Protein AF-A0A942RAL1-F1 (afdb_monomer)

pLDDT: mean 87.31, std 11.65, range [43.78, 98.38]

Sequence (215 aa):
MESKFFTFIKPFLNYVDSGNFFRKPISWLYALIAGLNLLLPIFILYQAIDSGVLNSQNYAYIREIEPGIYIKTIIVFIFSFLIISVVSWLGFQLWWDRRSKVNQTSDEGAEFVATPVISHIVQTFGEWLGMWVAIVGFSTSLLTALLMGNYGSGFASSLGIGMFDSGIYGIFLMPVIGFLIIVIFRFFAEFFKALTSIANNTRKQLKFFNPEAHE

Radius of gyration: 24.83 Å; Cα contacts (8 Å, |Δi|>4): 244; chains: 1; bounding box: 51×39×74 Å

Foldseek 3Di:
DPPVVVVVCVVVVCCVQQLVVQQQVVLVVLQVQLVVLQCLLVLLVVLLVVLCLQPCVVCPVVCVVPPCLNVLSVVLCVQLSVQSNVLSNVLSVLSNVCSVVLVVQDDGPQPPSNLSSVLSVLLSVLLSVLSCQQRSLQSLQCSCCVRPNPNSACSCVSSVNNVSRDHVVSNPVSNVVSVVSNVVSNVVSVVSVVVSVCVRVVVVVVCVVCVPPPD

Mean predicted aligned error: 7.55 Å

Structure (mmCIF, N/CA/C/O backbone):
data_AF-A0A942RAL1-F1
#
_entry.id   AF-A0A942RAL1-F1
#
loop_
_atom_site.group_PDB
_atom_site.id
_atom_site.type_symbol
_atom_site.label_atom_id
_atom_site.label_alt_id
_atom_site.label_comp_id
_atom_site.label_asym_id
_atom_site.label_entity_id
_atom_site.label_seq_id
_atom_site.pdbx_PDB_ins_code
_atom_site.Cartn_x
_atom_site.Cartn_y
_atom_site.Cartn_z
_atom_site.occupancy
_atom_site.B_iso_or_equiv
_atom_site.auth_seq_id
_atom_site.auth_comp_id
_atom_site.auth_asym_id
_atom_site.auth_atom_id
_atom_site.pdbx_PDB_model_num
ATOM 1 N N . MET A 1 1 ? -23.934 18.426 46.351 1.00 46.31 1 MET A N 1
ATOM 2 C CA . MET A 1 1 ? -23.749 19.575 45.437 1.00 46.31 1 MET A CA 1
ATOM 3 C C . MET A 1 1 ? -22.690 19.185 44.423 1.00 46.31 1 MET A C 1
ATOM 5 O O . MET A 1 1 ? -21.529 19.104 44.801 1.00 46.31 1 MET A O 1
ATOM 9 N N . GLU A 1 2 ? -23.068 18.871 43.182 1.00 49.25 2 GLU A N 1
ATOM 10 C CA . GLU A 1 2 ? -22.066 18.696 42.123 1.00 49.25 2 GLU A CA 1
ATOM 11 C C . GLU A 1 2 ? -21.342 20.028 41.916 1.00 49.25 2 GLU A C 1
ATOM 13 O O . GLU A 1 2 ? -21.981 21.066 41.725 1.00 49.25 2 GLU A O 1
ATOM 18 N N . SER A 1 3 ? -20.012 20.029 42.015 1.00 58.50 3 SER A N 1
ATOM 19 C CA . SER A 1 3 ? -19.251 21.253 41.796 1.00 58.50 3 SER A CA 1
ATOM 20 C C . SER A 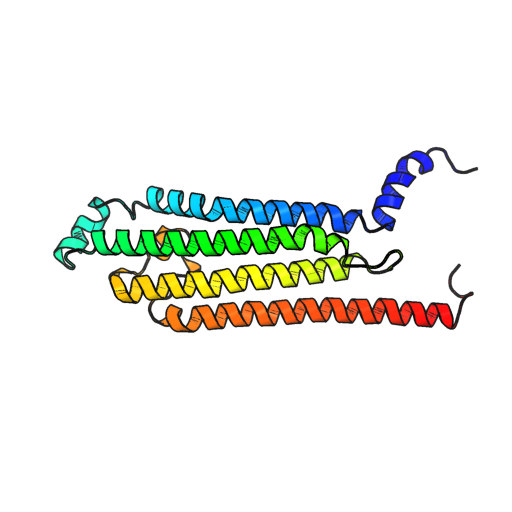1 3 ? -19.381 21.651 40.321 1.00 58.50 3 SER A C 1
ATOM 22 O O . SER A 1 3 ? -19.211 20.826 39.421 1.00 58.50 3 SER A O 1
ATOM 24 N N . LYS A 1 4 ? -19.660 22.935 40.059 1.00 59.22 4 LYS A N 1
ATOM 25 C CA . LYS A 1 4 ? -19.723 23.517 38.701 1.00 59.22 4 LYS A CA 1
ATOM 26 C C . LYS A 1 4 ? -18.456 23.252 37.868 1.00 59.22 4 LYS A C 1
ATOM 28 O O . LYS A 1 4 ? -18.475 23.376 36.649 1.00 59.22 4 LYS A O 1
ATOM 33 N N . PHE A 1 5 ? -17.368 22.869 38.536 1.00 60.25 5 PHE A N 1
ATOM 34 C CA . PHE A 1 5 ? -16.092 22.482 37.950 1.00 60.25 5 PHE A CA 1
ATOM 35 C C . PHE A 1 5 ? -16.195 21.193 37.115 1.00 60.25 5 PHE A C 1
ATOM 37 O O . PHE A 1 5 ? -15.671 21.133 36.005 1.00 60.25 5 PHE A O 1
ATOM 44 N N . PHE A 1 6 ? -16.938 20.184 37.584 1.00 61.22 6 PHE A N 1
ATOM 45 C CA . PHE A 1 6 ? -17.125 18.936 36.835 1.00 61.22 6 PHE A CA 1
ATOM 46 C C . PHE A 1 6 ? -18.129 19.075 35.688 1.00 61.22 6 PHE A C 1
ATOM 48 O O . PHE A 1 6 ? -18.047 18.331 34.717 1.00 61.22 6 PHE A O 1
ATOM 55 N N . THR A 1 7 ? -19.034 20.056 35.730 1.00 68.38 7 THR A N 1
ATOM 56 C CA . THR A 1 7 ? -20.002 20.303 34.647 1.00 68.38 7 THR A CA 1
ATOM 57 C C . THR A 1 7 ? -19.321 20.681 33.328 1.00 68.38 7 THR A C 1
ATOM 59 O O . THR A 1 7 ? -19.821 20.330 32.264 1.00 68.38 7 THR A O 1
ATOM 62 N N . PHE A 1 8 ? -18.159 21.342 33.386 1.00 72.56 8 PHE A N 1
ATOM 63 C CA . PHE A 1 8 ? -17.404 21.763 32.201 1.00 72.56 8 PHE A CA 1
ATOM 64 C C . PHE A 1 8 ? -16.615 20.613 31.552 1.00 72.56 8 PHE A C 1
ATOM 66 O O . PHE A 1 8 ? -16.468 20.564 30.335 1.00 72.56 8 PHE A O 1
ATOM 73 N N . ILE A 1 9 ? -16.134 19.665 32.363 1.00 80.94 9 ILE A N 1
ATOM 74 C CA . ILE A 1 9 ? -15.338 18.510 31.914 1.00 80.94 9 ILE A CA 1
ATOM 75 C C . ILE A 1 9 ? -16.225 17.289 31.596 1.00 80.94 9 ILE A C 1
ATOM 77 O O . ILE A 1 9 ? -15.836 16.440 30.79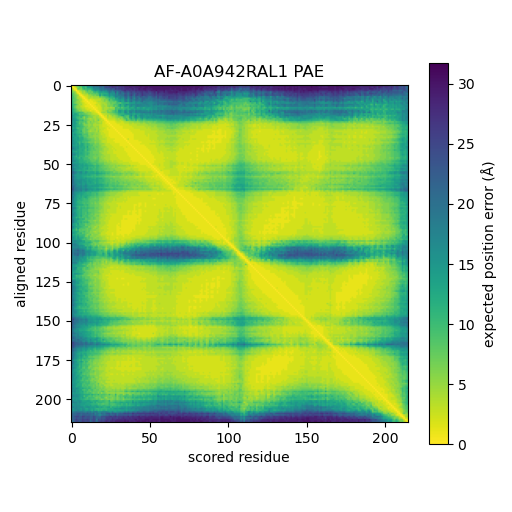7 1.00 80.94 9 ILE A O 1
ATOM 81 N N . LYS A 1 10 ? -17.449 17.219 32.137 1.00 76.94 10 LYS A N 1
ATOM 82 C CA . LYS A 1 10 ? -18.426 16.141 31.886 1.00 76.94 10 LYS A CA 1
ATOM 83 C C . LYS A 1 10 ? -18.637 15.795 30.403 1.00 76.94 10 LYS A C 1
ATOM 85 O O . LYS A 1 10 ? -18.628 14.610 30.095 1.00 76.94 10 LYS A O 1
ATOM 90 N N . PRO A 1 11 ? -18.782 16.751 29.461 1.00 77.31 11 PRO A N 1
ATOM 91 C CA . PRO A 1 11 ? -18.912 16.421 28.040 1.00 77.31 11 PRO A CA 1
ATOM 92 C C . PRO A 1 11 ? -17.679 15.701 27.480 1.00 77.31 11 PRO A C 1
ATOM 94 O O . PRO A 1 11 ? -17.814 14.790 26.669 1.00 77.31 11 PRO A O 1
ATOM 97 N N . PHE A 1 12 ? -16.484 16.089 27.934 1.00 74.06 12 PHE A N 1
ATOM 98 C CA . PHE A 1 12 ? -15.227 15.458 27.542 1.00 74.06 12 PHE A CA 1
ATOM 99 C C . PHE A 1 12 ? -15.085 14.058 28.150 1.00 74.06 12 PHE A C 1
ATOM 101 O O . PHE A 1 12 ? -14.775 13.120 27.422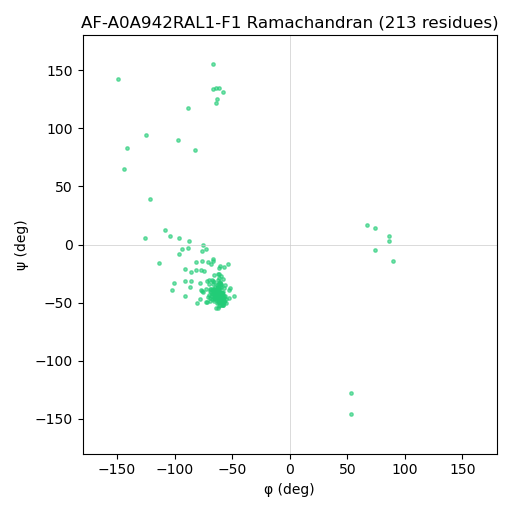 1.00 74.06 12 PHE A O 1
ATOM 108 N N . LEU A 1 13 ? -15.382 13.890 29.442 1.00 75.44 13 LEU A N 1
ATOM 109 C CA . LEU A 1 13 ? -15.374 12.573 30.091 1.00 75.44 13 LEU A CA 1
ATOM 110 C C . LEU A 1 13 ? -16.387 11.631 29.440 1.00 75.44 13 LEU A C 1
ATOM 112 O O . LEU A 1 13 ? -16.010 10.553 29.008 1.00 75.44 13 LEU A O 1
ATOM 116 N N . ASN A 1 14 ? -17.616 12.091 29.194 1.00 75.62 14 ASN A N 1
ATOM 117 C CA . ASN A 1 14 ? -18.626 11.308 28.479 1.00 75.62 14 ASN A CA 1
ATOM 118 C C . ASN A 1 14 ? -18.180 10.942 27.049 1.00 75.62 14 ASN A C 1
ATOM 120 O O . ASN A 1 14 ? -18.525 9.879 26.532 1.00 75.62 14 ASN A O 1
ATOM 124 N N . TYR A 1 15 ? -17.408 11.802 26.379 1.00 73.12 15 TYR A N 1
ATOM 125 C CA . TYR A 1 15 ? -16.842 11.511 25.059 1.00 73.12 15 TYR A CA 1
ATOM 126 C C . TYR A 1 15 ? -15.736 10.439 25.105 1.00 73.12 15 TYR A C 1
ATOM 128 O O . TYR A 1 15 ? -15.621 9.635 24.174 1.00 73.12 15 TYR A O 1
ATOM 136 N N . VAL A 1 16 ? -14.953 10.400 26.186 1.00 72.19 16 VAL A N 1
ATOM 137 C CA . VAL A 1 16 ? -13.954 9.354 26.454 1.00 72.19 16 VAL A CA 1
ATOM 138 C C . VAL A 1 16 ? -14.639 8.042 26.847 1.00 72.19 16 VAL A C 1
ATOM 140 O O . VAL A 1 16 ? -14.386 7.017 26.213 1.00 72.19 16 VAL A O 1
ATOM 143 N N . ASP A 1 17 ? -15.571 8.093 27.795 1.00 66.94 17 ASP A N 1
ATOM 144 C CA . ASP A 1 17 ? -16.277 6.934 28.353 1.00 66.94 17 ASP A CA 1
ATOM 145 C C . ASP A 1 17 ? -17.208 6.264 27.331 1.00 66.94 17 ASP A C 1
ATOM 147 O O . ASP A 1 17 ? -17.373 5.048 27.332 1.00 66.94 17 ASP A O 1
ATOM 151 N N . SER A 1 18 ? -17.764 7.029 26.383 1.00 67.81 18 SER A N 1
ATOM 152 C CA . SER A 1 18 ? -18.545 6.480 25.259 1.00 67.81 18 SER A CA 1
ATOM 153 C C . SER A 1 18 ? -17.695 5.771 24.197 1.00 67.81 18 SER A C 1
ATOM 155 O O . SER A 1 18 ? -18.233 5.265 23.212 1.00 67.81 18 SER A O 1
ATOM 157 N N . GLY A 1 19 ? -16.363 5.771 24.327 1.00 66.31 19 GLY A N 1
ATOM 158 C CA . GLY A 1 19 ? -15.455 5.144 23.366 1.00 66.31 19 GLY A CA 1
ATOM 159 C C . GLY A 1 19 ? -15.283 5.911 22.048 1.00 66.31 19 GLY A C 1
ATOM 160 O O . GLY A 1 19 ? -14.436 5.556 21.221 1.00 66.31 19 GLY A O 1
ATOM 161 N N . ASN A 1 20 ? -16.033 7.001 21.855 1.00 71.62 20 ASN A N 1
ATOM 162 C CA . ASN A 1 20 ? -15.946 7.872 20.681 1.00 71.62 20 ASN A CA 1
ATOM 163 C C . ASN A 1 20 ? -14.560 8.506 20.526 1.00 71.62 20 ASN A C 1
ATOM 165 O O . ASN A 1 20 ? -14.102 8.700 19.395 1.00 71.62 20 ASN A O 1
ATOM 169 N N . PHE A 1 21 ? -13.882 8.768 21.646 1.00 74.50 21 PHE A N 1
ATOM 170 C CA . PHE A 1 21 ? -12.501 9.242 21.675 1.00 74.50 21 PHE A CA 1
ATOM 171 C C . PHE A 1 21 ? -11.527 8.323 20.929 1.00 74.50 21 PHE A C 1
ATOM 173 O O . PHE A 1 21 ? -10.617 8.818 20.277 1.00 74.50 21 PHE A O 1
ATOM 180 N N . PHE A 1 22 ? -11.734 7.006 20.948 1.00 72.50 22 PHE A N 1
ATOM 181 C CA . PHE A 1 22 ? -10.863 6.071 20.232 1.00 72.50 22 PHE A CA 1
ATOM 182 C C . PHE A 1 22 ? -11.295 5.884 18.774 1.00 72.50 22 PHE A C 1
ATOM 184 O O . PHE A 1 22 ? -10.459 5.779 17.880 1.00 72.50 22 PHE A O 1
ATOM 191 N N . ARG A 1 23 ? -12.605 5.875 18.507 1.00 76.44 23 ARG A N 1
ATOM 192 C CA . ARG A 1 23 ? -13.147 5.534 17.183 1.00 76.44 23 ARG A CA 1
ATOM 193 C C . ARG A 1 23 ? -13.024 6.678 16.168 1.00 76.44 23 ARG A C 1
ATOM 195 O O . ARG A 1 23 ? -12.543 6.457 15.056 1.00 76.44 23 ARG A O 1
ATOM 202 N N . LYS A 1 24 ? -13.399 7.911 16.537 1.00 82.69 24 LYS A N 1
ATOM 203 C CA . LYS A 1 24 ? -13.439 9.047 15.590 1.00 82.69 24 LYS A CA 1
ATOM 204 C C . LYS A 1 24 ? -12.056 9.494 15.094 1.00 82.69 24 LYS A C 1
ATOM 206 O O . LYS A 1 24 ? -11.908 9.624 13.879 1.00 82.69 24 LYS A O 1
ATOM 211 N N . PRO A 1 25 ? -11.031 9.675 15.950 1.00 86.00 25 PRO A N 1
ATOM 212 C CA . PRO A 1 25 ? -9.693 10.025 15.475 1.00 86.00 25 PRO A CA 1
ATOM 213 C C . PRO A 1 25 ? -9.088 8.939 14.582 1.00 86.00 25 PRO A C 1
ATOM 215 O O . PRO A 1 25 ? -8.456 9.250 13.576 1.00 86.00 25 PRO A O 1
ATOM 218 N N . ILE A 1 26 ? -9.338 7.663 14.892 1.00 87.75 26 ILE A N 1
ATOM 219 C CA . ILE A 1 26 ? -8.888 6.551 14.049 1.00 87.75 26 ILE A CA 1
ATOM 220 C C . ILE A 1 26 ? -9.637 6.543 12.710 1.00 87.75 26 ILE A C 1
ATOM 222 O O . ILE A 1 26 ? -9.017 6.341 11.672 1.00 87.75 26 ILE A O 1
ATOM 226 N N . SER A 1 27 ? -10.934 6.851 12.684 1.00 89.25 27 SER A N 1
ATOM 227 C CA . SER A 1 27 ? -11.671 7.043 11.428 1.00 89.25 27 SER A CA 1
ATOM 228 C C . SER A 1 27 ? -11.054 8.149 10.555 1.00 89.25 27 SER A C 1
ATOM 230 O O . SER A 1 27 ? -10.908 7.976 9.342 1.00 89.25 27 SER A O 1
ATOM 232 N N . TRP A 1 28 ? -10.621 9.262 11.157 1.00 91.19 28 TRP A N 1
ATOM 233 C CA . TRP A 1 28 ? -9.904 10.323 10.438 1.00 91.19 28 TRP A CA 1
ATOM 234 C C . TRP A 1 28 ? -8.534 9.869 9.940 1.00 91.19 28 TRP A C 1
ATOM 236 O O . TRP A 1 28 ? -8.173 10.182 8.808 1.00 91.19 28 TRP A O 1
ATOM 246 N N . LEU A 1 29 ? -7.806 9.079 10.733 1.00 92.44 29 LEU A N 1
ATOM 247 C CA . LEU A 1 29 ? -6.548 8.471 10.306 1.00 92.44 29 LEU A CA 1
ATOM 248 C C . LEU A 1 29 ? -6.746 7.581 9.069 1.00 92.44 29 LEU A C 1
ATOM 250 O O . LEU A 1 29 ? -5.963 7.671 8.128 1.00 92.44 29 LEU A O 1
ATOM 254 N N . TYR A 1 30 ? -7.818 6.784 9.016 1.00 94.31 30 TYR A N 1
ATOM 255 C CA . TYR A 1 30 ? -8.155 5.989 7.825 1.00 94.31 30 TYR A CA 1
ATOM 256 C C . TYR A 1 30 ? -8.407 6.883 6.611 1.00 94.31 30 TYR A C 1
ATOM 258 O O . TYR A 1 30 ? -7.926 6.585 5.521 1.00 94.31 30 TYR A O 1
ATOM 266 N N . ALA A 1 31 ? -9.136 7.987 6.791 1.00 94.88 31 ALA A N 1
ATOM 267 C CA . ALA A 1 31 ? -9.391 8.933 5.710 1.00 94.88 31 ALA A CA 1
ATOM 268 C C . ALA A 1 31 ? -8.095 9.588 5.203 1.00 94.88 31 ALA A C 1
ATOM 270 O O . ALA A 1 31 ? -7.918 9.739 3.995 1.00 94.88 31 ALA A O 1
ATOM 271 N N . LEU A 1 32 ? -7.174 9.919 6.113 1.00 96.19 32 LEU A N 1
ATOM 272 C CA . LEU A 1 32 ? -5.855 10.454 5.782 1.00 96.19 32 LEU A CA 1
ATOM 273 C C . LEU A 1 32 ? -5.030 9.432 4.993 1.00 96.19 32 LEU A C 1
ATOM 275 O O . LEU A 1 32 ? -4.531 9.765 3.922 1.00 96.19 32 LEU A O 1
ATOM 279 N N . ILE A 1 33 ? -4.925 8.186 5.467 1.00 96.44 33 ILE A N 1
ATOM 280 C CA . ILE A 1 33 ? -4.180 7.122 4.771 1.00 96.44 33 ILE A CA 1
ATOM 281 C C . ILE A 1 33 ? -4.803 6.825 3.400 1.00 96.44 33 ILE A C 1
ATOM 283 O O . ILE A 1 33 ? -4.077 6.626 2.423 1.00 96.44 33 ILE A O 1
ATOM 287 N N . ALA A 1 34 ? -6.134 6.846 3.289 1.00 96.94 34 ALA A N 1
ATOM 288 C CA . ALA A 1 34 ? -6.816 6.737 2.003 1.00 96.94 34 ALA A CA 1
ATOM 289 C C . ALA A 1 34 ? -6.381 7.872 1.058 1.00 96.94 34 ALA A C 1
ATOM 291 O O . ALA A 1 34 ? -5.972 7.605 -0.069 1.00 96.94 34 ALA A O 1
ATOM 292 N N . GLY A 1 35 ? -6.390 9.124 1.526 1.00 97.06 35 GLY A N 1
ATOM 293 C CA . GLY A 1 35 ? -5.904 10.269 0.752 1.00 97.06 35 GLY A CA 1
ATOM 294 C C . GLY A 1 35 ? -4.440 10.125 0.323 1.00 97.06 35 GLY A C 1
ATOM 295 O O . GLY A 1 35 ? -4.122 10.347 -0.844 1.00 97.06 35 GLY A O 1
ATOM 296 N N . LEU A 1 36 ? -3.561 9.670 1.223 1.00 96.94 36 LEU A N 1
ATOM 297 C CA . LEU A 1 36 ? -2.151 9.411 0.908 1.00 96.94 36 LEU A CA 1
ATOM 298 C C . LEU A 1 36 ? -1.982 8.366 -0.201 1.00 96.94 36 LEU A C 1
ATOM 300 O O . LEU A 1 36 ? -1.105 8.526 -1.045 1.00 96.94 36 LEU A O 1
ATOM 304 N N . ASN A 1 37 ? -2.836 7.338 -0.256 1.00 97.50 37 ASN A N 1
ATOM 305 C CA . ASN A 1 37 ? -2.774 6.337 -1.324 1.00 97.50 37 ASN A CA 1
ATOM 306 C C . ASN A 1 37 ? -2.958 6.954 -2.718 1.00 97.50 37 ASN A C 1
ATOM 308 O O . ASN A 1 37 ? -2.303 6.509 -3.658 1.00 97.50 37 ASN A O 1
ATOM 312 N N . LEU A 1 38 ? -3.783 7.998 -2.848 1.00 96.5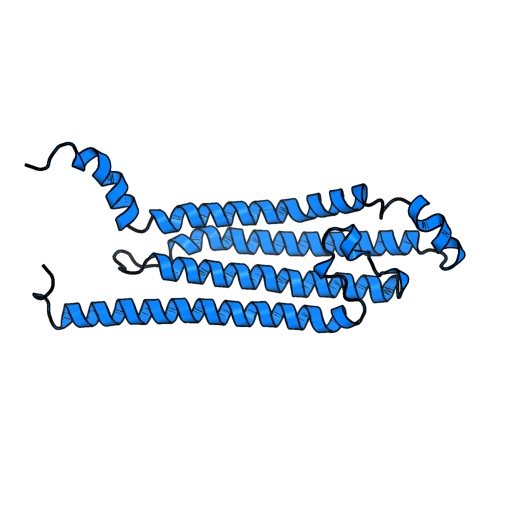6 38 LEU A N 1
ATOM 313 C CA . LEU A 1 38 ? -3.976 8.724 -4.110 1.00 96.56 38 LEU A CA 1
ATOM 314 C C . LEU A 1 38 ? -2.791 9.631 -4.469 1.00 96.56 38 LEU A C 1
ATOM 316 O O . LEU A 1 38 ? -2.598 9.943 -5.641 1.00 96.56 38 LEU A O 1
ATOM 320 N N . LEU A 1 39 ? -1.988 10.043 -3.483 1.00 97.00 39 LEU A N 1
ATOM 321 C CA . LEU A 1 39 ? -0.775 10.833 -3.709 1.00 97.00 39 LEU A CA 1
ATOM 322 C C . LEU A 1 39 ? 0.425 9.968 -4.113 1.00 97.00 39 LEU A C 1
ATOM 324 O O . LEU A 1 39 ? 1.345 10.479 -4.747 1.00 97.00 39 LEU A O 1
ATOM 328 N N . LEU A 1 40 ? 0.419 8.669 -3.791 1.00 95.19 40 LEU A N 1
ATOM 329 C CA . LEU A 1 40 ? 1.532 7.765 -4.100 1.00 95.19 40 LEU A CA 1
ATOM 330 C C . LEU A 1 40 ? 1.905 7.738 -5.594 1.00 95.19 40 LEU A C 1
ATOM 332 O O . LEU A 1 40 ? 3.088 7.895 -5.880 1.00 95.19 40 LEU A O 1
ATOM 336 N N . PRO A 1 41 ? 0.980 7.626 -6.569 1.00 96.50 41 PRO A N 1
ATOM 337 C CA . PRO A 1 41 ? 1.361 7.642 -7.982 1.00 96.50 41 PRO A CA 1
ATOM 338 C C . PRO A 1 41 ? 2.012 8.967 -8.389 1.00 96.50 41 PRO A C 1
ATOM 340 O O . PRO A 1 41 ? 3.003 8.972 -9.112 1.00 96.50 41 PRO A O 1
ATOM 343 N N . ILE A 1 42 ? 1.515 10.094 -7.869 1.00 97.06 42 ILE A N 1
ATOM 344 C CA . ILE A 1 42 ? 2.095 11.421 -8.122 1.00 97.06 42 ILE A CA 1
ATOM 345 C C . ILE A 1 42 ? 3.523 11.487 -7.567 1.00 97.06 42 ILE A C 1
ATOM 347 O O . ILE A 1 42 ? 4.427 11.973 -8.242 1.00 97.06 42 ILE A O 1
ATOM 351 N N . PHE A 1 43 ? 3.742 10.947 -6.368 1.00 96.12 43 PHE A N 1
ATOM 352 C CA . PHE A 1 43 ? 5.071 10.845 -5.772 1.00 96.12 43 PHE A CA 1
ATOM 353 C C . PHE A 1 43 ? 6.019 9.964 -6.603 1.00 96.12 43 PHE A C 1
ATOM 355 O O . PHE A 1 43 ? 7.154 10.359 -6.846 1.00 96.12 43 PHE A O 1
ATOM 362 N N . ILE A 1 44 ? 5.560 8.814 -7.105 1.00 96.00 44 ILE A N 1
ATOM 363 C CA . ILE A 1 44 ? 6.366 7.947 -7.983 1.00 96.00 44 ILE A CA 1
ATOM 364 C C . ILE A 1 44 ? 6.717 8.652 -9.297 1.00 96.00 44 ILE A C 1
ATOM 366 O O . ILE A 1 44 ? 7.843 8.533 -9.777 1.00 96.00 44 ILE A O 1
ATOM 370 N N . LEU A 1 45 ? 5.783 9.415 -9.870 1.00 96.50 45 LEU A N 1
ATOM 371 C CA . LEU A 1 45 ? 6.051 10.220 -11.061 1.00 96.50 45 LEU A CA 1
ATOM 372 C C . LEU A 1 45 ? 7.118 11.285 -10.786 1.00 96.50 45 LEU A C 1
ATOM 374 O O . LEU A 1 45 ? 8.036 11.445 -11.587 1.00 96.50 45 LEU A O 1
ATOM 378 N N . TYR A 1 46 ? 7.025 11.973 -9.646 1.00 96.75 46 TYR A N 1
ATOM 379 C CA . TYR A 1 46 ? 8.052 12.912 -9.201 1.00 96.75 46 TYR A CA 1
ATOM 380 C C . TYR A 1 46 ? 9.423 12.226 -9.089 1.00 96.75 46 TYR A C 1
ATOM 382 O O . TYR A 1 46 ? 10.384 12.708 -9.682 1.00 96.75 46 TYR A O 1
ATOM 390 N N . GLN A 1 47 ? 9.501 11.063 -8.430 1.00 96.50 47 GLN A N 1
ATOM 391 C CA . GLN A 1 47 ? 10.752 10.307 -8.281 1.00 96.50 47 GLN A CA 1
ATOM 392 C C . GLN A 1 47 ? 11.335 9.852 -9.625 1.00 96.50 47 GLN A C 1
ATOM 394 O O . GLN A 1 47 ? 12.546 9.896 -9.829 1.00 96.50 47 GLN A O 1
ATOM 399 N N . ALA A 1 48 ? 10.494 9.453 -10.580 1.00 95.25 48 ALA A N 1
ATOM 400 C CA . ALA A 1 48 ? 10.945 9.084 -11.921 1.00 95.25 48 ALA A CA 1
ATOM 401 C C . ALA A 1 48 ? 11.562 10.272 -12.683 1.00 95.25 48 ALA A C 1
ATOM 403 O O . ALA A 1 48 ? 12.527 10.112 -13.433 1.00 95.25 48 ALA A O 1
ATOM 404 N N . ILE A 1 49 ? 11.013 11.472 -12.495 1.00 94.88 49 ILE A N 1
ATOM 405 C CA . ILE A 1 49 ? 11.552 12.693 -13.099 1.00 94.88 49 ILE A CA 1
ATOM 406 C C . ILE A 1 49 ? 12.869 13.077 -12.416 1.00 94.88 49 ILE A C 1
ATOM 408 O O . ILE A 1 49 ? 13.863 13.293 -13.107 1.00 94.88 49 ILE A O 1
ATOM 412 N N . ASP A 1 50 ? 12.887 13.110 -11.082 1.00 95.56 50 ASP A N 1
ATOM 413 C CA . ASP A 1 50 ? 14.036 13.538 -10.275 1.00 95.56 50 ASP A CA 1
ATOM 414 C C . ASP A 1 50 ? 15.246 12.604 -10.428 1.00 95.56 50 ASP A C 1
ATOM 416 O O . ASP A 1 50 ? 16.369 13.051 -10.647 1.00 95.56 50 ASP A O 1
ATOM 420 N N . SER A 1 51 ? 15.012 11.288 -10.445 1.00 93.44 51 SER A N 1
ATOM 421 C CA . SER A 1 51 ? 16.062 10.290 -10.701 1.00 93.44 51 SER A CA 1
ATOM 422 C C . SER A 1 51 ? 16.626 10.336 -12.125 1.00 93.44 51 SER A C 1
ATOM 424 O O . SER A 1 51 ? 17.643 9.702 -12.414 1.00 93.44 51 SER A O 1
ATOM 426 N N . GLY A 1 52 ? 15.957 11.033 -13.049 1.00 92.88 52 GLY A N 1
ATOM 427 C CA . GLY A 1 52 ? 16.329 11.070 -14.456 1.00 92.88 52 GLY A CA 1
ATOM 428 C C . GLY A 1 52 ? 16.154 9.731 -15.181 1.00 92.88 52 GLY A C 1
ATOM 429 O O . GLY A 1 52 ? 16.698 9.573 -16.274 1.00 92.88 52 GLY A O 1
ATOM 430 N N . VAL A 1 53 ? 15.391 8.771 -14.638 1.00 91.44 53 VAL A N 1
ATOM 431 C CA . VAL A 1 53 ? 15.131 7.467 -15.292 1.00 91.44 53 VAL A CA 1
ATOM 432 C C . VAL A 1 53 ? 14.412 7.628 -16.643 1.00 91.44 53 VAL A C 1
ATOM 434 O O . VAL A 1 53 ? 14.478 6.767 -17.515 1.00 91.44 53 VAL A O 1
ATOM 437 N N . LEU A 1 54 ? 13.758 8.774 -16.855 1.00 92.44 54 LEU A N 1
ATOM 438 C CA . LEU A 1 54 ? 13.092 9.137 -18.111 1.00 92.44 54 LEU A CA 1
ATOM 439 C C . LEU A 1 54 ? 13.979 9.966 -19.062 1.00 92.44 54 LEU A C 1
ATOM 441 O O . LEU A 1 54 ? 13.574 10.247 -20.195 1.00 92.44 54 LEU A O 1
ATOM 445 N N . ASN A 1 55 ? 15.195 10.338 -18.645 1.00 93.31 55 ASN A N 1
ATOM 446 C CA . ASN A 1 55 ? 16.132 11.107 -19.460 1.00 93.31 55 ASN A CA 1
ATOM 447 C C . ASN A 1 55 ? 17.008 10.178 -20.312 1.00 93.31 55 ASN A C 1
ATOM 449 O O . ASN A 1 55 ? 17.823 9.414 -19.800 1.00 93.31 55 ASN A O 1
ATOM 453 N N . SER A 1 56 ? 16.896 10.295 -21.638 1.00 89.69 56 SER A N 1
ATOM 454 C CA . SER A 1 56 ? 17.668 9.470 -22.574 1.00 89.69 56 SER A CA 1
ATOM 455 C C . SER A 1 56 ? 19.191 9.596 -22.405 1.00 89.69 56 SER A C 1
ATOM 457 O O . SER A 1 56 ? 19.909 8.629 -22.673 1.00 89.69 56 SER A O 1
ATOM 459 N N . GLN A 1 57 ? 19.703 10.747 -21.948 1.00 89.44 57 GLN A N 1
ATOM 460 C CA . GLN A 1 57 ? 21.142 10.977 -21.758 1.00 89.44 57 GLN A CA 1
ATOM 461 C C . GLN A 1 57 ? 21.751 10.009 -20.736 1.00 89.44 57 GLN A C 1
ATOM 463 O O . GLN A 1 57 ? 22.866 9.534 -20.943 1.00 89.44 57 GLN A O 1
ATOM 468 N N . ASN A 1 58 ? 20.983 9.607 -19.720 1.00 88.38 58 ASN A N 1
ATOM 469 C CA . ASN A 1 58 ? 21.418 8.653 -18.695 1.00 88.38 58 ASN A CA 1
ATOM 470 C C . ASN A 1 58 ? 21.645 7.232 -19.244 1.00 88.38 58 ASN A C 1
ATOM 472 O O . ASN A 1 58 ? 22.271 6.403 -18.591 1.00 88.38 58 ASN A O 1
ATOM 476 N N . TYR A 1 59 ? 21.190 6.960 -20.470 1.00 89.56 59 TYR A N 1
ATOM 477 C CA . TYR A 1 59 ? 21.345 5.679 -21.161 1.00 89.56 59 TYR A CA 1
ATOM 478 C C . TYR A 1 59 ? 22.354 5.744 -22.312 1.00 89.56 59 TYR A C 1
ATOM 480 O O . TYR A 1 59 ? 22.361 4.843 -23.148 1.00 89.56 59 TYR A O 1
ATOM 488 N N . ALA A 1 60 ? 23.159 6.808 -22.425 1.00 89.56 60 ALA A N 1
ATOM 489 C CA . 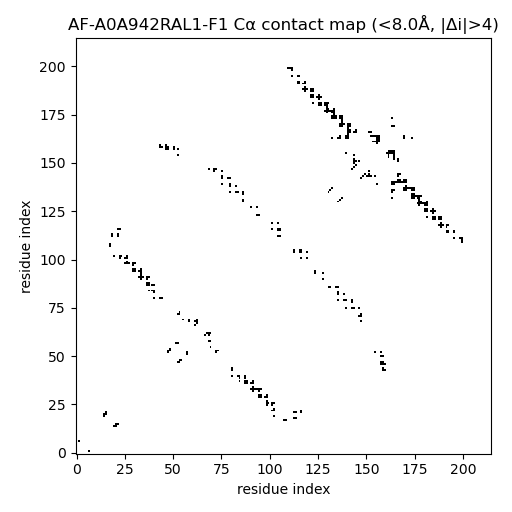ALA A 1 60 ? 24.093 6.978 -23.544 1.00 89.56 60 ALA A CA 1
ATOM 490 C C . ALA A 1 60 ? 25.084 5.807 -23.649 1.00 89.56 60 ALA A C 1
ATOM 492 O O . ALA A 1 60 ? 25.147 5.166 -24.691 1.00 89.56 60 ALA A O 1
ATOM 493 N N . TYR A 1 61 ? 25.758 5.470 -22.546 1.00 88.19 61 TYR A N 1
ATOM 494 C CA . TYR A 1 61 ? 26.714 4.360 -22.495 1.00 88.19 61 TYR A CA 1
ATOM 495 C C . TYR A 1 61 ? 26.050 2.994 -22.736 1.00 88.19 61 TYR A C 1
ATOM 497 O O . TYR A 1 61 ? 26.522 2.188 -23.531 1.00 88.19 61 TYR A O 1
ATOM 505 N N . ILE A 1 62 ? 24.909 2.736 -22.088 1.00 86.75 62 ILE A N 1
ATOM 506 C CA . ILE A 1 62 ? 24.243 1.426 -22.158 1.00 86.75 62 ILE A CA 1
ATOM 507 C C . ILE A 1 62 ? 23.642 1.180 -23.549 1.00 86.75 62 ILE A C 1
ATOM 509 O O . ILE A 1 62 ? 23.610 0.040 -23.999 1.00 86.75 62 ILE A O 1
ATOM 513 N N . ARG A 1 63 ? 23.218 2.228 -24.272 1.00 87.81 63 ARG A N 1
ATOM 514 C CA . ARG A 1 63 ? 22.655 2.101 -25.630 1.00 87.81 63 ARG A CA 1
ATOM 515 C C . ARG A 1 63 ? 23.622 1.512 -26.656 1.00 87.81 63 ARG A C 1
ATOM 517 O O . ARG A 1 63 ? 23.143 0.951 -27.638 1.00 87.81 63 ARG A O 1
ATOM 524 N N . GLU A 1 64 ? 24.931 1.645 -26.451 1.00 88.81 64 GLU A N 1
ATOM 525 C CA . GLU A 1 64 ? 25.940 1.027 -27.322 1.00 88.81 64 GLU A CA 1
ATOM 526 C C . GLU A 1 64 ? 25.997 -0.496 -27.137 1.00 88.81 64 GLU A C 1
ATOM 528 O O . GLU A 1 64 ? 26.265 -1.225 -28.088 1.00 88.81 64 GLU A O 1
ATOM 533 N N . ILE A 1 65 ? 25.705 -0.975 -25.923 1.00 89.88 65 ILE A N 1
ATOM 534 C CA . ILE A 1 65 ? 25.759 -2.394 -25.547 1.00 89.88 65 ILE A CA 1
ATOM 535 C C . ILE A 1 65 ? 24.400 -3.066 -25.776 1.00 89.88 65 ILE A C 1
ATOM 537 O O . ILE A 1 65 ? 24.329 -4.163 -26.326 1.00 89.88 65 ILE A O 1
ATOM 541 N N . GLU A 1 66 ? 23.314 -2.403 -25.374 1.00 87.88 66 GLU A N 1
ATOM 542 C CA . GLU A 1 66 ? 21.944 -2.885 -25.523 1.00 87.88 66 GLU A CA 1
ATOM 543 C C . GLU A 1 66 ? 21.075 -1.860 -26.280 1.00 87.88 66 GLU A C 1
ATOM 545 O O . GLU A 1 66 ? 20.480 -0.942 -25.690 1.00 87.88 66 GLU A O 1
ATOM 550 N N . PRO A 1 67 ? 20.956 -2.021 -27.610 1.00 87.25 67 PRO A N 1
ATOM 551 C CA . PRO A 1 67 ? 20.105 -1.173 -28.426 1.00 87.25 67 PRO A CA 1
ATOM 552 C C . PRO A 1 67 ? 18.648 -1.208 -27.945 1.00 87.25 67 PRO A C 1
ATOM 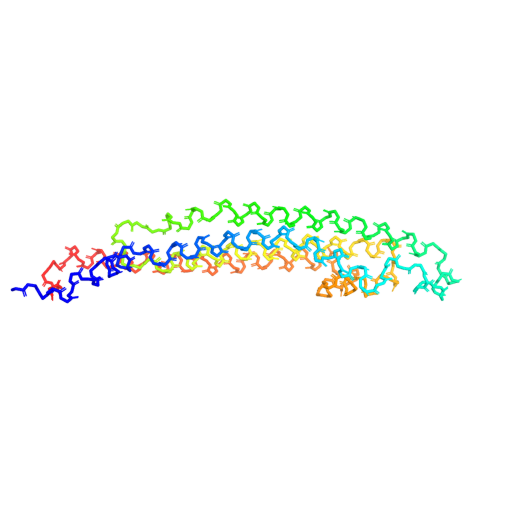554 O O . PRO A 1 67 ? 18.055 -2.267 -27.744 1.00 87.25 67 PRO A O 1
ATOM 557 N N . GLY A 1 68 ? 18.045 -0.029 -27.783 1.00 89.25 68 GLY A N 1
ATOM 558 C CA . GLY A 1 68 ? 16.635 0.103 -27.400 1.00 89.25 68 GLY A CA 1
ATOM 559 C C . GLY A 1 68 ? 16.347 0.078 -25.894 1.00 89.25 68 GLY A C 1
ATOM 560 O O . GLY A 1 68 ? 15.179 0.206 -25.525 1.00 89.25 68 GLY A O 1
ATOM 561 N N . ILE A 1 69 ? 17.364 0.002 -25.023 1.00 91.25 69 ILE A N 1
ATOM 562 C CA . ILE A 1 69 ? 17.178 0.022 -23.557 1.00 91.25 69 ILE A CA 1
ATOM 563 C C . ILE A 1 69 ? 16.344 1.215 -23.069 1.00 91.25 69 ILE A C 1
ATOM 565 O O . ILE A 1 69 ? 15.464 1.049 -22.236 1.00 91.25 69 ILE A O 1
ATOM 569 N N . TYR A 1 70 ? 16.524 2.403 -23.654 1.00 92.25 70 TYR A N 1
ATOM 570 C CA . TYR A 1 70 ? 15.739 3.586 -23.284 1.00 92.25 70 TYR A CA 1
ATOM 571 C C . TYR A 1 70 ? 14.231 3.394 -23.523 1.00 92.25 70 TYR A C 1
ATOM 573 O O . TYR A 1 70 ? 13.412 3.721 -22.668 1.00 92.25 70 TYR A O 1
ATOM 581 N N . ILE A 1 71 ? 13.860 2.815 -24.670 1.00 93.31 71 ILE A N 1
ATOM 582 C CA . ILE A 1 71 ? 12.457 2.546 -25.009 1.00 93.31 71 ILE A CA 1
ATOM 583 C C . ILE A 1 71 ? 11.900 1.463 -24.079 1.00 93.31 71 ILE A C 1
ATOM 585 O O . ILE A 1 71 ? 10.786 1.606 -23.578 1.00 93.31 71 ILE A O 1
ATOM 589 N N . LYS A 1 72 ? 12.689 0.418 -23.793 1.00 94.44 72 LYS A N 1
ATOM 590 C CA . LYS A 1 72 ? 12.332 -0.625 -22.820 1.00 94.44 72 LYS A CA 1
ATOM 591 C C . LYS A 1 72 ? 12.054 -0.025 -21.439 1.00 94.44 72 LYS A C 1
ATOM 593 O O . LYS A 1 72 ? 11.013 -0.329 -20.866 1.00 94.44 72 LYS A O 1
ATOM 598 N N . THR A 1 73 ? 12.905 0.879 -20.948 1.00 94.00 73 THR A N 1
ATOM 599 C CA . THR A 1 73 ? 12.696 1.589 -19.675 1.00 94.00 73 THR A CA 1
ATOM 600 C C . THR A 1 73 ? 11.396 2.388 -19.677 1.00 94.00 73 THR A C 1
ATOM 602 O O . THR A 1 73 ? 10.634 2.294 -18.718 1.00 94.00 73 THR A O 1
ATOM 605 N N . ILE A 1 74 ? 11.103 3.146 -20.741 1.00 95.25 74 ILE A N 1
ATOM 606 C CA . ILE A 1 74 ? 9.847 3.910 -20.839 1.00 95.25 74 ILE A CA 1
ATOM 607 C C . ILE A 1 74 ? 8.641 2.971 -20.761 1.00 95.25 74 ILE A C 1
ATOM 609 O O . ILE A 1 74 ? 7.695 3.239 -20.023 1.00 95.25 74 ILE A O 1
ATOM 613 N N . ILE A 1 75 ? 8.677 1.859 -21.497 1.00 95.94 75 ILE A N 1
ATOM 614 C CA . ILE A 1 75 ? 7.599 0.866 -21.498 1.00 95.94 75 ILE A CA 1
ATOM 615 C C . ILE A 1 75 ? 7.419 0.27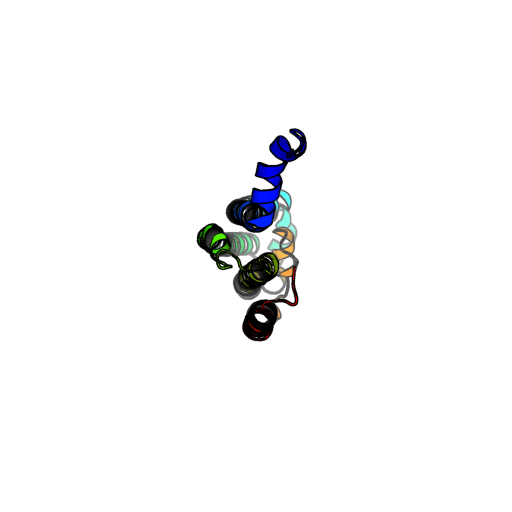4 -20.093 1.00 95.94 75 ILE A C 1
ATOM 617 O O . ILE A 1 75 ? 6.303 0.266 -19.571 1.00 95.94 75 ILE A O 1
ATOM 621 N N . VAL A 1 76 ? 8.508 -0.167 -19.453 1.00 95.62 76 VAL A N 1
ATOM 622 C CA . VAL A 1 76 ? 8.491 -0.705 -18.081 1.00 95.62 76 VAL A CA 1
ATOM 623 C C . VAL A 1 76 ? 7.949 0.325 -17.094 1.00 95.62 76 VAL A C 1
ATOM 625 O O . VAL A 1 76 ? 7.138 -0.028 -16.236 1.00 95.62 76 VAL A O 1
ATOM 628 N N . PHE A 1 77 ? 8.337 1.593 -17.230 1.00 96.06 77 PHE A N 1
ATOM 629 C CA . PHE A 1 77 ? 7.826 2.683 -16.408 1.00 96.06 77 PHE A CA 1
ATOM 630 C C . PHE A 1 77 ? 6.327 2.887 -16.586 1.00 96.06 77 PHE A C 1
ATOM 632 O O . PHE A 1 77 ? 5.616 2.905 -15.587 1.00 96.06 77 PHE A O 1
ATOM 639 N N . ILE A 1 78 ? 5.829 2.977 -17.820 1.00 97.12 78 ILE A N 1
ATOM 640 C CA . ILE A 1 78 ? 4.397 3.170 -18.084 1.00 97.12 78 ILE A CA 1
ATOM 641 C C . ILE A 1 78 ? 3.583 2.025 -17.474 1.00 97.12 78 ILE A C 1
ATOM 643 O O . ILE A 1 78 ? 2.620 2.277 -16.752 1.00 97.12 78 ILE A O 1
ATOM 647 N N . PHE A 1 79 ? 3.984 0.771 -17.699 1.00 96.94 79 PHE A N 1
ATOM 648 C CA . PHE A 1 79 ? 3.276 -0.374 -17.123 1.00 96.94 79 PHE A CA 1
ATOM 649 C C . PHE A 1 79 ? 3.354 -0.397 -15.593 1.00 96.94 79 PHE A C 1
ATOM 651 O O . PHE A 1 79 ? 2.328 -0.572 -14.937 1.00 96.94 79 PHE A O 1
ATOM 658 N N . SER A 1 80 ? 4.533 -0.157 -15.014 1.00 95.12 80 SER A N 1
ATOM 659 C CA . SER A 1 80 ? 4.701 -0.097 -13.555 1.00 95.12 80 SER A CA 1
ATOM 660 C C . SER A 1 80 ? 3.859 1.025 -12.946 1.00 95.12 80 SER A C 1
ATOM 662 O O . SER A 1 80 ? 3.183 0.813 -11.945 1.00 95.12 80 SER A O 1
ATOM 664 N N . PHE A 1 81 ? 3.833 2.199 -13.575 1.00 96.94 81 PHE A N 1
ATOM 665 C CA . PHE A 1 81 ? 3.056 3.355 -13.139 1.00 96.94 81 PHE A CA 1
ATOM 666 C C . PHE A 1 81 ? 1.547 3.092 -13.174 1.00 96.94 81 PHE A C 1
ATOM 668 O O . PHE A 1 81 ? 0.840 3.434 -12.223 1.00 96.94 81 PHE A O 1
ATOM 675 N N . LEU A 1 82 ? 1.048 2.448 -14.233 1.00 98.00 82 LEU A N 1
ATOM 676 C CA . LEU A 1 82 ? -0.357 2.042 -14.330 1.00 98.00 82 LEU A CA 1
ATOM 677 C C . LEU A 1 82 ? -0.723 1.044 -13.229 1.00 98.00 82 LEU A C 1
ATOM 679 O O . LEU A 1 82 ? -1.736 1.221 -12.554 1.00 98.00 82 LEU A O 1
ATOM 683 N N . ILE A 1 83 ? 0.118 0.033 -13.003 1.00 97.62 83 ILE A N 1
ATOM 684 C CA . ILE A 1 83 ? -0.103 -0.970 -11.954 1.00 97.62 83 ILE A CA 1
ATOM 685 C C . ILE A 1 83 ? -0.097 -0.313 -10.574 1.00 97.62 83 ILE A C 1
ATOM 687 O O . ILE A 1 83 ? -1.025 -0.525 -9.797 1.00 97.62 83 ILE A O 1
ATOM 691 N N . ILE A 1 84 ? 0.891 0.535 -10.285 1.00 96.50 84 ILE A N 1
ATOM 692 C CA . ILE A 1 84 ? 0.974 1.285 -9.027 1.00 96.50 84 ILE A CA 1
ATOM 693 C C . ILE A 1 84 ? -0.265 2.162 -8.846 1.00 96.50 84 ILE A C 1
ATOM 695 O O . ILE A 1 84 ? -0.832 2.182 -7.761 1.00 96.50 84 ILE A O 1
ATOM 699 N N . SER A 1 85 ? -0.741 2.826 -9.901 1.00 97.88 85 SER A N 1
ATOM 700 C CA . SER A 1 85 ? -1.960 3.641 -9.844 1.00 97.88 85 SER A CA 1
ATOM 701 C C . SER A 1 85 ? -3.195 2.812 -9.491 1.00 97.88 85 SER A C 1
ATOM 703 O O . SER A 1 85 ? -4.002 3.234 -8.662 1.00 97.88 85 SER A O 1
ATOM 705 N N . VAL A 1 86 ? -3.324 1.612 -10.061 1.00 98.25 86 VAL A N 1
ATOM 706 C CA . VAL A 1 86 ? -4.408 0.678 -9.724 1.00 98.25 86 VAL A CA 1
ATOM 707 C C . VAL A 1 86 ? -4.285 0.186 -8.281 1.00 98.25 86 VAL A C 1
ATOM 709 O O . VAL A 1 86 ? -5.273 0.209 -7.552 1.00 98.25 86 VAL A O 1
ATOM 712 N N . VAL A 1 87 ? -3.094 -0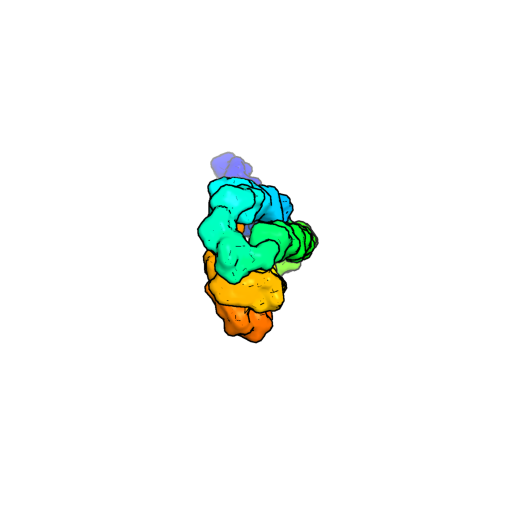.210 -7.826 1.00 97.81 87 VAL A N 1
ATOM 713 C CA . VAL A 1 87 ? -2.878 -0.680 -6.444 1.00 97.81 87 VAL A CA 1
ATOM 714 C C . VAL A 1 87 ? -3.123 0.443 -5.431 1.00 97.81 87 VAL A C 1
ATOM 716 O O . VAL A 1 87 ? -3.796 0.227 -4.425 1.00 97.81 87 VAL A O 1
ATOM 719 N N . SER A 1 88 ? -2.668 1.660 -5.722 1.00 97.75 88 SER A N 1
ATOM 720 C CA . SER A 1 88 ? -2.993 2.876 -4.972 1.00 97.75 88 SER A CA 1
ATOM 721 C C . SER A 1 88 ? -4.496 3.118 -4.891 1.00 97.75 88 SER A C 1
ATOM 723 O O . SER A 1 88 ? -5.018 3.418 -3.818 1.00 97.75 88 SER A O 1
ATOM 725 N N . TRP A 1 89 ? -5.215 2.958 -6.001 1.00 98.19 89 TRP A N 1
ATOM 726 C CA . TRP A 1 89 ? -6.667 3.097 -6.021 1.00 98.19 89 TRP A CA 1
ATOM 727 C C . TRP A 1 89 ? -7.366 2.032 -5.164 1.00 98.19 89 TRP A C 1
ATOM 729 O O . TRP A 1 89 ? -8.245 2.365 -4.368 1.00 98.19 89 TRP A O 1
ATOM 739 N N . LEU A 1 90 ? -6.942 0.769 -5.252 1.00 98.00 90 LEU A N 1
ATOM 740 C CA . LEU A 1 90 ? -7.448 -0.307 -4.391 1.00 98.00 90 LEU A CA 1
ATOM 741 C C . LEU A 1 90 ? -7.147 -0.034 -2.911 1.00 98.00 90 LEU A C 1
ATOM 743 O O . LEU A 1 90 ? -8.013 -0.228 -2.057 1.00 98.00 90 LEU A O 1
ATOM 747 N N . GLY A 1 91 ? -5.955 0.482 -2.605 1.00 97.75 91 GLY A N 1
ATOM 748 C CA . GLY A 1 91 ? -5.584 0.931 -1.267 1.00 97.75 91 GLY A CA 1
ATOM 749 C C . GLY A 1 91 ? -6.505 2.041 -0.763 1.00 97.75 91 GLY A C 1
ATOM 750 O O . GLY A 1 91 ? -7.040 1.939 0.340 1.00 97.75 91 GLY A O 1
ATOM 751 N N . PHE A 1 92 ? -6.770 3.062 -1.582 1.00 97.81 92 PHE A N 1
ATOM 752 C CA . PHE A 1 92 ? -7.751 4.101 -1.265 1.00 97.81 92 PHE A CA 1
ATOM 753 C C . PHE A 1 92 ? -9.125 3.498 -0.948 1.00 97.81 92 PHE A C 1
ATOM 755 O O . PHE A 1 92 ? -9.684 3.802 0.106 1.00 97.81 92 PHE A O 1
ATOM 762 N N . GLN A 1 93 ? -9.647 2.615 -1.807 1.00 97.38 93 GLN A N 1
ATOM 763 C CA . GLN A 1 93 ? -10.949 1.974 -1.598 1.00 97.38 93 GLN A CA 1
ATOM 764 C C . GLN A 1 93 ? -10.996 1.190 -0.282 1.00 97.38 93 GLN A C 1
ATOM 766 O O . GLN A 1 93 ? -11.950 1.339 0.482 1.00 97.38 93 GLN A O 1
ATOM 771 N N . LEU A 1 94 ? -9.950 0.411 0.010 1.00 96.88 94 LEU A N 1
ATOM 772 C CA . LEU A 1 94 ? -9.829 -0.382 1.231 1.00 96.88 94 LEU A CA 1
ATOM 773 C C . LEU A 1 94 ? -9.898 0.494 2.489 1.00 96.88 94 LEU A C 1
ATOM 775 O O . LEU A 1 94 ? -10.698 0.225 3.386 1.00 96.88 94 LEU A O 1
ATOM 779 N N . TRP A 1 95 ? -9.077 1.544 2.560 1.00 97.00 95 TRP A N 1
ATOM 780 C CA . TRP A 1 95 ? -9.037 2.443 3.717 1.00 97.00 95 TRP A CA 1
ATOM 781 C C . TRP A 1 95 ? -10.308 3.294 3.826 1.00 97.00 95 TRP A C 1
ATOM 783 O O . TRP A 1 95 ? -10.824 3.502 4.928 1.00 97.00 95 TRP A O 1
ATOM 793 N N . TRP A 1 96 ? -10.856 3.748 2.699 1.00 95.56 96 TRP A N 1
ATOM 794 C CA . TRP A 1 96 ? -12.046 4.593 2.671 1.00 95.56 96 TRP A CA 1
ATOM 795 C C . TRP A 1 96 ? -13.316 3.853 3.091 1.00 95.56 96 TRP A C 1
ATOM 797 O O . TRP A 1 96 ? -14.063 4.364 3.924 1.00 95.56 96 TRP A O 1
ATOM 807 N N . ASP A 1 97 ? -13.552 2.645 2.575 1.00 94.38 97 ASP A N 1
ATOM 808 C CA . ASP A 1 97 ? -14.694 1.804 2.966 1.00 94.38 97 ASP A CA 1
ATOM 809 C C . ASP A 1 97 ? -14.653 1.467 4.466 1.00 94.38 97 ASP A C 1
ATOM 811 O O . ASP A 1 97 ? -15.664 1.481 5.173 1.00 94.38 97 ASP A O 1
ATOM 815 N N . ARG A 1 98 ? -13.452 1.226 4.990 1.00 92.69 98 ARG A N 1
ATOM 816 C CA . ARG A 1 98 ? -13.244 0.796 6.374 1.00 92.69 98 ARG A CA 1
ATOM 817 C C . ARG A 1 98 ? -13.267 1.910 7.407 1.00 92.69 98 ARG A C 1
ATOM 819 O O . ARG A 1 98 ? -13.439 1.622 8.595 1.00 92.69 98 ARG A O 1
ATOM 826 N N . ARG A 1 99 ? -13.166 3.171 6.980 1.00 90.12 99 ARG A N 1
ATOM 827 C CA . ARG A 1 99 ? -13.167 4.334 7.880 1.00 90.12 99 ARG A CA 1
ATOM 828 C C . ARG A 1 99 ? -14.425 4.402 8.752 1.00 90.12 99 ARG A C 1
ATOM 830 O O . ARG A 1 99 ? -14.346 4.808 9.907 1.00 90.12 99 ARG A O 1
ATOM 837 N N . SER A 1 100 ? -15.588 4.042 8.205 1.00 84.75 100 SER A N 1
ATOM 838 C CA . SER A 1 100 ? -16.877 4.094 8.906 1.00 84.75 100 SER A CA 1
ATOM 839 C C . SER A 1 100 ? -17.115 2.827 9.722 1.00 84.75 100 SER A C 1
ATOM 841 O O . SER A 1 100 ? -17.712 2.899 10.794 1.00 84.75 100 SER A O 1
ATOM 843 N N . LYS A 1 101 ? -16.586 1.689 9.256 1.00 85.56 101 LYS A N 1
ATOM 844 C CA . LYS A 1 101 ? -16.686 0.380 9.917 1.00 85.56 101 LYS A CA 1
ATOM 845 C C . LYS A 1 101 ? -15.932 0.338 11.246 1.00 85.56 101 LYS A C 1
ATOM 847 O O . LYS A 1 101 ? -16.416 -0.287 12.182 1.00 85.56 101 LYS A O 1
ATOM 852 N N . VAL A 1 102 ? -14.837 1.097 11.385 1.00 80.75 102 VAL A N 1
ATOM 853 C CA . VAL A 1 102 ? -14.143 1.305 12.676 1.00 80.75 102 VAL A CA 1
ATOM 854 C C . VAL A 1 102 ? -15.099 1.756 13.784 1.00 80.75 102 VAL A C 1
ATOM 856 O O . VAL A 1 102 ? -14.979 1.302 14.922 1.00 80.75 102 VAL A O 1
ATOM 859 N N . ASN A 1 103 ? -16.081 2.601 13.461 1.00 71.88 103 ASN A N 1
ATOM 860 C CA . ASN A 1 103 ? -17.001 3.145 14.459 1.00 71.88 103 ASN A CA 1
ATOM 861 C C . ASN A 1 103 ? -17.993 2.098 15.000 1.00 71.88 103 ASN A C 1
ATOM 863 O O . ASN A 1 103 ? -18.595 2.326 16.048 1.00 71.88 103 ASN A O 1
ATOM 867 N N . GLN A 1 104 ? -18.121 0.953 14.321 1.00 75.06 104 GLN A N 1
ATOM 868 C CA . GLN A 1 104 ? -19.033 -0.149 14.646 1.00 75.06 104 GLN A CA 1
ATOM 869 C C . GLN A 1 104 ? -18.312 -1.346 15.296 1.00 75.06 104 GLN A C 1
ATOM 871 O O . GLN A 1 104 ? -18.901 -2.402 15.477 1.00 75.06 104 GLN A O 1
ATOM 876 N N . THR A 1 105 ? -17.024 -1.215 15.633 1.00 68.38 105 THR A N 1
ATOM 877 C CA . THR A 1 105 ? -16.198 -2.339 16.124 1.00 68.38 105 THR A CA 1
ATOM 878 C C . THR A 1 105 ? -16.466 -2.748 17.575 1.00 68.38 105 THR A C 1
ATOM 880 O O . THR A 1 105 ? -15.881 -3.722 18.043 1.00 68.38 105 THR A O 1
ATOM 883 N N . SER A 1 106 ? -17.306 -2.019 18.311 1.00 63.34 106 SER A N 1
ATOM 884 C CA . SER A 1 106 ? -17.662 -2.352 19.696 1.00 63.34 106 SER A CA 1
ATOM 885 C C . SER A 1 106 ? -19.076 -1.896 20.041 1.00 63.34 106 SER A C 1
ATOM 887 O O . SER A 1 106 ? -19.505 -0.810 19.637 1.00 63.34 106 SER A O 1
ATOM 889 N N . ASP A 1 107 ? -19.761 -2.726 20.824 1.00 63.53 107 ASP A N 1
ATOM 890 C CA . ASP A 1 107 ? -21.123 -2.485 21.297 1.00 63.53 107 ASP A CA 1
ATOM 891 C C . ASP A 1 107 ? -21.189 -1.296 22.265 1.00 63.53 107 ASP A C 1
ATOM 893 O O . ASP A 1 107 ? -20.203 -0.936 22.920 1.00 63.53 107 ASP A O 1
ATOM 897 N N . GLU A 1 108 ? -22.365 -0.675 22.357 1.00 60.00 108 GLU A N 1
ATOM 898 C CA . GLU A 1 108 ? -22.639 0.358 23.356 1.00 60.00 108 GLU A CA 1
ATOM 899 C C . GLU A 1 108 ? -22.554 -0.257 24.763 1.00 60.00 108 GLU A C 1
ATOM 901 O O . GLU A 1 108 ? -23.232 -1.234 25.074 1.00 60.00 108 GLU A O 1
ATOM 906 N N . GLY A 1 109 ? -21.671 0.287 25.607 1.00 61.56 109 GLY A N 1
ATOM 907 C CA . GLY A 1 109 ? -21.419 -0.230 26.957 1.00 61.56 109 GLY A CA 1
ATOM 908 C C . GLY A 1 109 ? -20.386 -1.362 27.050 1.00 61.56 109 GLY A C 1
ATOM 909 O O . GLY A 1 109 ? -20.215 -1.930 28.130 1.00 61.56 109 GLY A O 1
ATOM 910 N N . ALA A 1 110 ? -19.680 -1.696 25.962 1.00 62.81 110 ALA A N 1
ATOM 911 C CA . ALA A 1 110 ? -18.527 -2.594 26.028 1.00 62.81 110 ALA A CA 1
ATOM 912 C C . ALA A 1 110 ? -17.397 -1.966 26.860 1.00 62.81 110 ALA A C 1
ATOM 914 O O . ALA A 1 110 ? -17.048 -0.805 26.667 1.00 62.81 110 ALA A O 1
ATOM 915 N N . GLU A 1 111 ? -16.796 -2.741 27.762 1.00 66.12 111 GLU A N 1
ATOM 916 C CA . GLU A 1 111 ? -15.731 -2.239 28.637 1.00 66.12 111 GLU A CA 1
ATOM 917 C C . GLU A 1 111 ? -14.397 -2.091 27.888 1.00 66.12 111 GLU A C 1
ATOM 919 O O . GLU A 1 111 ? -13.690 -1.094 28.029 1.00 66.12 111 GLU A O 1
ATOM 924 N N . PHE A 1 112 ? -14.075 -3.049 27.016 1.00 72.25 112 PHE A N 1
ATOM 925 C CA . PHE A 1 112 ? -12.881 -2.998 26.174 1.00 72.25 112 PHE A CA 1
ATOM 926 C C . PHE A 1 112 ? -13.214 -2.473 24.769 1.00 72.25 112 PHE A C 1
ATOM 928 O O . PHE A 1 112 ? -13.513 -3.244 23.856 1.00 72.25 112 PHE A O 1
ATOM 935 N N . VAL A 1 113 ? -13.136 -1.150 24.585 1.00 72.25 113 VAL A N 1
ATOM 936 C CA . VAL A 1 113 ? -13.435 -0.470 23.304 1.00 72.25 113 VAL A CA 1
ATOM 937 C C . VAL A 1 113 ? -12.206 -0.294 22.403 1.00 72.25 113 VAL A C 1
ATOM 939 O O . VAL A 1 113 ? -12.326 -0.321 21.180 1.00 72.25 113 VAL A O 1
ATOM 942 N N . ALA A 1 114 ? -11.010 -0.133 22.974 1.00 77.31 114 ALA A N 1
ATOM 943 C CA . ALA A 1 114 ? -9.801 0.161 22.199 1.00 77.31 114 ALA A CA 1
ATOM 944 C C . ALA A 1 114 ? -9.257 -1.065 21.438 1.00 77.31 114 ALA A C 1
ATOM 946 O O . ALA A 1 114 ? -8.868 -0.959 20.276 1.00 77.31 114 ALA A O 1
ATOM 947 N N . THR A 1 115 ? -9.264 -2.246 22.061 1.00 83.12 115 THR A N 1
ATOM 948 C CA . THR A 1 115 ? -8.677 -3.474 21.494 1.00 83.12 115 THR A CA 1
ATOM 949 C C . THR A 1 115 ? -9.341 -3.935 20.182 1.00 83.12 115 THR A C 1
ATOM 951 O O . THR A 1 115 ? -8.612 -4.267 19.241 1.00 83.12 115 THR A O 1
ATOM 954 N N . PRO A 1 116 ? -10.681 -3.889 20.023 1.00 82.94 116 PRO A N 1
ATOM 955 C CA . PRO A 1 116 ? -11.335 -4.165 18.740 1.00 82.94 116 PRO A CA 1
ATOM 956 C C . PRO A 1 116 ? -10.944 -3.179 17.634 1.00 82.94 116 PRO A C 1
ATOM 958 O O . PRO A 1 116 ? -10.773 -3.575 16.479 1.00 82.94 116 PRO A O 1
ATOM 961 N N . VAL A 1 117 ? -10.753 -1.903 17.982 1.00 85.38 117 VAL A N 1
ATOM 962 C CA . VAL A 1 117 ? -10.320 -0.873 17.029 1.00 85.38 117 VAL A CA 1
ATOM 963 C C . VAL A 1 117 ? -8.888 -1.147 16.557 1.00 85.38 117 VAL A C 1
ATOM 965 O O . VAL A 1 117 ? -8.617 -1.089 15.355 1.00 85.38 117 VAL A O 1
ATOM 968 N N . ILE A 1 118 ? -7.987 -1.523 17.473 1.00 88.31 118 ILE A N 1
ATOM 969 C CA . ILE A 1 118 ? -6.612 -1.927 17.137 1.00 88.31 118 ILE A CA 1
ATOM 970 C C . ILE A 1 118 ? -6.605 -3.159 16.234 1.00 88.31 118 ILE A C 1
ATOM 972 O O . ILE A 1 118 ? -5.919 -3.154 15.215 1.00 88.31 118 ILE A O 1
ATOM 976 N N . SER A 1 119 ? -7.410 -4.178 16.543 1.00 91.38 119 SER A N 1
ATOM 977 C CA . SER A 1 119 ? -7.561 -5.350 15.674 1.00 91.38 119 SER A CA 1
ATOM 978 C C . SER A 1 119 ? -7.917 -4.954 14.237 1.00 91.38 119 SER A C 1
ATOM 980 O O . SER A 1 119 ? -7.300 -5.431 13.283 1.00 91.38 119 SER A O 1
ATOM 982 N N . HIS A 1 120 ? -8.873 -4.036 14.072 1.00 92.25 120 HIS A N 1
ATOM 983 C CA . HIS A 1 120 ? -9.308 -3.579 12.757 1.00 92.25 120 HIS A CA 1
ATOM 984 C C . HIS A 1 120 ? -8.207 -2.814 12.000 1.00 92.25 120 HIS A C 1
ATOM 986 O O . HIS A 1 120 ? -8.052 -3.002 10.790 1.00 92.25 120 HIS A O 1
ATOM 992 N N . ILE A 1 121 ? -7.413 -1.992 12.701 1.00 92.88 121 ILE A N 1
ATOM 993 C CA . ILE A 1 121 ? -6.225 -1.328 12.134 1.00 92.88 121 ILE A CA 1
ATOM 994 C C . ILE A 1 121 ? -5.200 -2.351 11.670 1.00 92.88 121 ILE A C 1
ATOM 996 O O . ILE A 1 121 ? -4.785 -2.295 10.517 1.00 92.88 121 ILE A O 1
ATOM 1000 N N . VAL A 1 122 ? -4.812 -3.279 12.544 1.00 95.38 122 VAL A N 1
ATOM 1001 C CA . VAL A 1 122 ? -3.789 -4.292 12.255 1.00 95.38 122 VAL A CA 1
ATOM 1002 C C . VAL A 1 122 ? -4.199 -5.111 11.035 1.00 95.38 122 VAL A C 1
ATOM 1004 O O . VAL A 1 122 ? -3.420 -5.249 10.095 1.00 95.38 122 VAL A O 1
ATOM 1007 N N . GLN A 1 123 ? -5.456 -5.554 10.983 1.00 96.62 123 GLN A N 1
ATOM 1008 C CA . GLN A 1 123 ? -5.992 -6.273 9.832 1.00 96.62 123 GLN A CA 1
ATOM 1009 C C . GLN A 1 123 ? -5.909 -5.444 8.539 1.00 96.62 123 GLN A C 1
ATOM 1011 O O . GLN A 1 123 ? -5.422 -5.924 7.519 1.00 96.62 123 GLN A O 1
ATOM 1016 N N . THR A 1 124 ? -6.386 -4.196 8.577 1.00 96.62 124 THR A N 1
ATOM 1017 C CA . THR A 1 124 ? -6.442 -3.326 7.391 1.00 96.62 124 THR A CA 1
ATOM 1018 C C . THR A 1 124 ? -5.052 -2.960 6.892 1.00 96.62 124 THR A C 1
ATOM 1020 O O . THR A 1 124 ? -4.810 -2.974 5.689 1.00 96.62 124 THR A O 1
ATOM 1023 N N . PHE A 1 125 ? -4.125 -2.695 7.809 1.00 97.06 125 PHE A N 1
ATOM 1024 C CA . PHE A 1 125 ? -2.742 -2.399 7.478 1.00 97.06 125 PHE A CA 1
ATOM 1025 C C . PHE A 1 125 ? -2.045 -3.595 6.828 1.00 97.06 125 PHE A C 1
ATOM 1027 O O . PHE A 1 125 ? -1.391 -3.423 5.805 1.00 97.06 125 PHE A O 1
ATOM 1034 N N . GLY A 1 126 ? -2.225 -4.802 7.370 1.00 97.88 126 GLY A N 1
ATOM 1035 C CA . GLY A 1 126 ? -1.654 -6.018 6.793 1.00 97.88 126 GLY A CA 1
ATOM 1036 C C . GLY A 1 126 ? -2.194 -6.343 5.404 1.00 97.88 126 GLY A C 1
ATOM 1037 O O . GLY A 1 126 ? -1.426 -6.667 4.505 1.00 97.88 126 GLY A O 1
ATOM 1038 N N . GLU A 1 127 ? -3.505 -6.208 5.205 1.00 98.12 127 GLU A N 1
ATOM 1039 C CA . GLU A 1 127 ? -4.139 -6.416 3.898 1.00 98.12 127 GLU A CA 1
ATOM 1040 C C . GLU A 1 127 ? -3.681 -5.376 2.865 1.00 98.12 127 GLU A C 1
ATOM 1042 O O . GLU A 1 127 ? -3.393 -5.728 1.722 1.00 98.12 127 GLU A O 1
ATOM 1047 N N . TRP A 1 128 ? -3.544 -4.113 3.275 1.00 98.19 128 TRP A N 1
ATOM 1048 C CA . TRP A 1 128 ? -2.999 -3.050 2.435 1.00 98.19 128 TRP A CA 1
ATOM 1049 C C . TRP A 1 128 ? -1.530 -3.303 2.067 1.00 98.19 128 TRP A C 1
ATOM 1051 O O . TRP A 1 128 ? -1.187 -3.347 0.887 1.00 98.19 128 TRP A O 1
ATOM 1061 N N . LEU A 1 129 ? -0.666 -3.507 3.064 1.00 97.44 129 LEU A N 1
ATOM 1062 C CA . LEU A 1 129 ? 0.770 -3.693 2.864 1.00 97.44 129 LEU A CA 1
ATOM 1063 C C . LEU A 1 129 ? 1.067 -4.968 2.070 1.00 97.44 129 LEU A C 1
ATOM 1065 O O . LEU A 1 129 ? 1.865 -4.944 1.136 1.00 97.44 129 LEU A O 1
ATOM 1069 N N . GLY A 1 130 ? 0.406 -6.074 2.411 1.00 97.88 130 GLY A N 1
ATOM 1070 C CA . GLY A 1 130 ? 0.583 -7.346 1.722 1.00 97.88 130 GLY A CA 1
ATOM 1071 C C . GLY A 1 130 ? 0.150 -7.285 0.259 1.00 97.88 130 GLY A C 1
ATOM 1072 O O . GLY A 1 130 ? 0.843 -7.834 -0.594 1.00 97.88 130 GLY A O 1
ATOM 1073 N N . MET A 1 131 ? -0.925 -6.552 -0.058 1.00 97.44 131 MET A N 1
ATOM 1074 C CA . MET A 1 131 ? -1.334 -6.287 -1.443 1.00 97.44 131 MET A CA 1
ATOM 1075 C C . MET A 1 131 ? -0.282 -5.472 -2.203 1.00 97.44 131 MET A C 1
ATOM 1077 O O . MET A 1 131 ? 0.060 -5.830 -3.330 1.00 97.44 131 MET A O 1
ATOM 1081 N N . TRP A 1 132 ? 0.251 -4.411 -1.589 1.00 96.00 132 TRP A N 1
ATOM 1082 C CA . TRP A 1 132 ? 1.322 -3.602 -2.177 1.00 96.00 132 TRP A CA 1
ATOM 1083 C C . TRP A 1 132 ? 2.553 -4.447 -2.496 1.00 96.00 132 TRP A C 1
ATOM 1085 O O . TRP A 1 132 ? 3.008 -4.455 -3.638 1.00 96.00 132 TRP A O 1
ATOM 1095 N N . VAL A 1 133 ? 3.047 -5.204 -1.515 1.00 96.81 133 VAL A N 1
ATOM 1096 C CA . VAL A 1 133 ? 4.221 -6.068 -1.686 1.00 96.81 133 VAL A CA 1
ATOM 1097 C C . VAL A 1 133 ? 3.968 -7.133 -2.750 1.00 96.81 133 VAL A C 1
ATOM 1099 O O . VAL A 1 133 ? 4.789 -7.290 -3.651 1.00 96.81 133 VAL A O 1
ATOM 1102 N N . ALA A 1 134 ? 2.822 -7.818 -2.695 1.00 97.50 134 ALA A N 1
ATOM 1103 C CA . ALA A 1 134 ? 2.494 -8.872 -3.646 1.00 97.50 134 ALA A CA 1
ATOM 1104 C C . ALA A 1 134 ? 2.405 -8.343 -5.077 1.00 97.50 134 ALA A C 1
ATOM 1106 O O . ALA A 1 134 ? 3.076 -8.871 -5.954 1.00 97.50 134 ALA A O 1
ATOM 1107 N N . ILE A 1 135 ? 1.581 -7.321 -5.324 1.00 97.31 135 ILE A N 1
ATOM 1108 C CA . ILE A 1 135 ? 1.248 -6.896 -6.687 1.00 97.31 135 ILE A CA 1
ATOM 1109 C C . ILE A 1 135 ? 2.353 -6.023 -7.273 1.00 97.31 135 ILE A C 1
ATOM 1111 O O . ILE A 1 135 ? 2.801 -6.291 -8.389 1.00 97.31 135 ILE A O 1
ATOM 1115 N N . VAL A 1 136 ? 2.804 -4.992 -6.548 1.00 96.12 136 VAL A N 1
ATOM 1116 C CA . VAL A 1 136 ? 3.832 -4.076 -7.064 1.00 96.12 136 VAL A CA 1
ATOM 1117 C C . VAL A 1 136 ? 5.159 -4.806 -7.165 1.00 96.12 136 VAL A C 1
ATOM 1119 O O . VAL A 1 136 ? 5.743 -4.802 -8.242 1.00 96.12 136 VAL A O 1
ATOM 1122 N N . GLY A 1 137 ? 5.577 -5.515 -6.112 1.00 95.06 137 GLY A N 1
ATOM 1123 C CA . GLY A 1 137 ? 6.837 -6.258 -6.109 1.00 95.06 137 GLY A CA 1
ATOM 1124 C C . GLY A 1 137 ? 6.913 -7.330 -7.197 1.00 95.06 137 GLY A C 1
ATOM 1125 O O . GLY A 1 137 ? 7.929 -7.436 -7.888 1.00 95.06 137 GLY A O 1
ATOM 1126 N N . PHE A 1 138 ? 5.832 -8.089 -7.401 1.00 96.19 138 PHE A N 1
ATOM 1127 C CA . PHE A 1 138 ? 5.736 -9.048 -8.504 1.00 96.19 138 PHE A CA 1
ATOM 1128 C C . PHE A 1 138 ? 5.848 -8.358 -9.859 1.00 96.19 138 PHE A C 1
ATOM 1130 O O . PHE A 1 138 ? 6.656 -8.753 -10.695 1.00 96.19 138 PHE A O 1
ATOM 1137 N N . SER A 1 139 ? 5.035 -7.324 -10.072 1.00 95.38 139 SER A N 1
ATOM 1138 C CA . SER A 1 139 ? 4.902 -6.688 -11.379 1.00 95.38 139 SER A CA 1
ATOM 1139 C C . SER A 1 139 ? 6.178 -5.968 -11.787 1.00 95.38 139 SER A C 1
ATOM 1141 O O . SER A 1 139 ? 6.609 -6.108 -12.928 1.00 95.38 139 SER A O 1
ATOM 1143 N N . THR A 1 140 ? 6.823 -5.247 -10.865 1.00 93.44 140 THR A N 1
ATOM 1144 C CA . THR A 1 140 ? 8.105 -4.591 -11.144 1.00 93.44 140 THR A CA 1
ATOM 1145 C C . THR A 1 140 ? 9.176 -5.621 -11.469 1.00 93.44 140 THR A C 1
ATOM 1147 O O . THR A 1 140 ? 9.878 -5.452 -12.458 1.00 93.44 140 THR A O 1
ATOM 1150 N N . SER A 1 141 ? 9.258 -6.712 -10.701 1.00 94.06 141 SER A N 1
ATOM 1151 C CA . SER A 1 141 ? 10.229 -7.792 -10.927 1.00 94.06 141 SER A CA 1
ATOM 1152 C C . SER A 1 141 ? 10.004 -8.511 -12.256 1.00 94.06 141 SER A C 1
ATOM 1154 O O . SER A 1 141 ? 10.955 -8.799 -12.978 1.00 94.06 141 SER A O 1
ATOM 1156 N N . LEU A 1 142 ? 8.745 -8.778 -12.607 1.00 95.12 142 LEU A N 1
ATOM 1157 C CA . LEU A 1 142 ? 8.380 -9.407 -13.871 1.00 95.12 142 LEU A CA 1
ATOM 1158 C C . LEU A 1 142 ? 8.718 -8.502 -15.058 1.00 95.12 142 LEU A C 1
ATOM 1160 O O . LEU A 1 142 ? 9.336 -8.959 -16.017 1.00 95.12 142 LEU A O 1
ATOM 1164 N N . LEU A 1 143 ? 8.329 -7.225 -15.000 1.00 94.75 143 LEU A N 1
ATOM 1165 C CA . LEU A 1 143 ? 8.550 -6.274 -16.089 1.00 94.75 143 LEU A CA 1
ATOM 1166 C C . LEU A 1 143 ? 10.042 -6.015 -16.318 1.00 94.75 143 LEU A C 1
ATOM 1168 O O . LEU A 1 143 ? 10.486 -6.026 -17.466 1.00 94.75 143 LEU A O 1
ATOM 1172 N N . THR A 1 144 ? 10.825 -5.823 -15.252 1.00 93.56 144 THR A N 1
ATOM 1173 C CA . THR A 1 144 ? 12.273 -5.606 -15.376 1.00 93.56 144 THR A CA 1
ATOM 1174 C C . THR A 1 144 ? 12.984 -6.865 -15.862 1.00 93.56 144 THR A C 1
ATOM 1176 O O . THR A 1 144 ? 13.779 -6.775 -16.796 1.00 93.56 144 THR A O 1
ATOM 1179 N N . ALA A 1 145 ? 12.654 -8.047 -15.330 1.00 92.75 145 ALA A N 1
ATOM 1180 C CA . ALA A 1 145 ? 13.255 -9.303 -15.780 1.00 92.75 145 ALA A CA 1
ATOM 1181 C C . ALA A 1 145 ? 12.937 -9.609 -17.253 1.00 92.75 145 ALA A C 1
ATOM 1183 O O . ALA A 1 145 ? 13.824 -10.028 -17.993 1.00 92.75 145 ALA A O 1
ATOM 1184 N N . LEU A 1 146 ? 11.693 -9.379 -17.688 1.00 92.81 146 LEU A N 1
ATOM 1185 C CA . LEU A 1 146 ? 11.239 -9.716 -19.038 1.00 92.81 146 LEU A CA 1
ATOM 1186 C C . LEU A 1 146 ? 11.733 -8.723 -20.096 1.00 92.81 146 LEU A C 1
ATOM 1188 O O . LEU A 1 146 ? 12.084 -9.136 -21.199 1.00 92.81 146 LEU A O 1
ATOM 1192 N N . LEU A 1 147 ? 11.752 -7.422 -19.787 1.00 93.00 147 LEU A N 1
ATOM 1193 C CA . LEU A 1 147 ? 12.049 -6.382 -20.779 1.00 93.00 147 LEU A CA 1
ATOM 1194 C C . LEU A 1 147 ? 13.489 -5.862 -20.706 1.00 93.00 147 LEU A C 1
ATOM 1196 O O . LEU A 1 147 ? 14.051 -5.522 -21.749 1.00 93.00 147 LEU A O 1
ATOM 1200 N N . MET A 1 148 ? 14.089 -5.810 -19.513 1.00 91.00 148 MET A N 1
ATOM 1201 C CA . MET A 1 148 ? 15.403 -5.189 -19.268 1.00 91.00 148 MET A CA 1
ATOM 1202 C C . MET A 1 148 ? 16.493 -6.194 -18.863 1.00 91.00 148 MET A C 1
ATOM 1204 O O . MET A 1 148 ? 17.676 -5.861 -18.905 1.00 91.00 148 MET A O 1
ATOM 1208 N N . GLY A 1 149 ? 16.128 -7.416 -18.464 1.00 87.69 149 GLY A N 1
ATOM 1209 C CA . GLY A 1 149 ? 17.080 -8.441 -18.038 1.00 87.69 149 GLY A CA 1
ATOM 1210 C C . GLY A 1 149 ? 18.017 -7.937 -16.935 1.00 87.69 149 GLY A C 1
ATOM 1211 O O . GLY A 1 149 ? 17.574 -7.380 -15.931 1.00 87.69 149 GLY A O 1
ATOM 1212 N N . ASN A 1 150 ? 19.328 -8.089 -17.143 1.00 85.00 150 ASN A N 1
ATOM 1213 C CA . ASN A 1 150 ? 20.350 -7.674 -16.174 1.00 85.00 150 ASN A CA 1
ATOM 1214 C C . ASN A 1 150 ? 20.464 -6.148 -16.005 1.00 85.00 150 ASN A C 1
ATOM 1216 O O . ASN A 1 150 ? 21.018 -5.697 -15.008 1.00 85.00 150 ASN A O 1
ATOM 1220 N N . TYR A 1 151 ? 19.924 -5.353 -16.933 1.00 86.00 151 TYR A N 1
ATOM 1221 C CA . TYR A 1 151 ? 19.928 -3.887 -16.857 1.00 86.00 151 TYR A CA 1
ATOM 1222 C C . TYR A 1 151 ? 18.720 -3.326 -16.095 1.00 86.00 151 TYR A C 1
ATOM 1224 O O . TYR A 1 151 ? 18.607 -2.116 -15.914 1.00 86.00 151 TYR A O 1
ATOM 1232 N N . GLY A 1 152 ? 17.807 -4.196 -15.651 1.00 85.38 152 GLY A N 1
ATOM 1233 C CA . GLY A 1 152 ? 16.651 -3.823 -14.838 1.00 85.38 152 GLY A CA 1
ATOM 1234 C C . GLY A 1 152 ? 16.978 -3.546 -13.369 1.00 85.38 152 GLY A C 1
ATOM 1235 O O . GLY A 1 152 ? 16.147 -2.966 -12.670 1.00 85.38 152 GLY A O 1
ATOM 1236 N N . SER A 1 153 ? 18.165 -3.941 -12.894 1.00 85.00 153 SER A N 1
ATOM 1237 C CA . SER A 1 153 ? 18.599 -3.681 -11.518 1.00 85.00 153 SER A CA 1
ATOM 1238 C C . SER A 1 153 ? 18.672 -2.181 -11.251 1.00 85.00 153 SER A C 1
ATOM 1240 O O . SER A 1 153 ? 19.232 -1.436 -12.057 1.00 85.00 153 SER A O 1
ATOM 1242 N N . GLY A 1 154 ? 18.148 -1.729 -10.120 1.00 87.31 154 GLY A N 1
ATOM 1243 C CA . GLY A 1 154 ? 18.114 -0.315 -9.755 1.00 87.31 154 GLY A CA 1
ATOM 1244 C C . GLY A 1 154 ? 16.862 0.414 -10.235 1.00 87.31 154 GLY A C 1
ATOM 1245 O O . GLY A 1 154 ? 16.569 1.483 -9.707 1.00 87.31 154 GLY A O 1
ATOM 1246 N N . PHE A 1 155 ? 16.071 -0.155 -11.157 1.00 91.56 155 PHE A N 1
ATOM 1247 C CA . PHE A 1 155 ? 14.875 0.509 -11.690 1.00 91.56 155 PHE A CA 1
ATOM 1248 C C . PHE A 1 155 ? 13.860 0.849 -10.589 1.00 91.56 155 PHE A C 1
ATOM 1250 O O . PHE A 1 155 ? 13.406 1.987 -10.482 1.00 91.56 155 PHE A O 1
ATOM 1257 N N . ALA A 1 156 ? 13.533 -0.119 -9.727 1.00 91.75 156 ALA A N 1
ATOM 1258 C CA . ALA A 1 156 ? 12.612 0.107 -8.612 1.00 91.75 156 ALA A CA 1
ATOM 1259 C C . ALA A 1 156 ? 13.173 1.137 -7.614 1.00 91.75 156 ALA A C 1
ATOM 1261 O O . ALA A 1 156 ? 12.431 1.957 -7.070 1.00 91.75 156 ALA A O 1
ATOM 1262 N N . SER A 1 157 ? 14.492 1.144 -7.419 1.00 92.00 157 SER A N 1
ATOM 1263 C CA . SER A 1 157 ? 15.182 2.123 -6.576 1.00 92.00 157 SER A CA 1
ATOM 1264 C C . SER A 1 157 ? 15.087 3.543 -7.145 1.00 92.00 157 SER A C 1
ATOM 1266 O O . SER A 1 157 ? 14.803 4.471 -6.390 1.00 92.00 157 SER A O 1
ATOM 1268 N N . SER A 1 158 ? 15.203 3.716 -8.467 1.00 91.50 158 SER A N 1
ATOM 1269 C CA . SER A 1 158 ? 14.990 5.005 -9.150 1.00 91.50 158 SER A CA 1
ATOM 1270 C C . SER A 1 158 ? 13.567 5.545 -8.992 1.00 91.50 158 SER A C 1
ATOM 1272 O O . SER A 1 158 ? 13.353 6.751 -9.034 1.00 91.50 158 SER A O 1
ATOM 1274 N N . LEU A 1 159 ? 12.589 4.666 -8.766 1.00 92.69 159 LEU A N 1
ATOM 1275 C CA . LEU A 1 159 ? 11.205 5.046 -8.480 1.00 92.69 159 LEU A CA 1
ATOM 1276 C C . LEU A 1 159 ? 10.936 5.294 -6.985 1.00 92.69 159 LEU A C 1
ATOM 1278 O O . LEU A 1 159 ? 9.797 5.543 -6.603 1.00 92.69 159 LEU A O 1
ATOM 1282 N N . GLY A 1 160 ? 11.949 5.214 -6.117 1.00 89.44 160 GLY A N 1
ATOM 1283 C CA . GLY A 1 160 ? 11.782 5.359 -4.667 1.00 89.44 160 GLY A CA 1
ATOM 1284 C C . GLY A 1 160 ? 11.142 4.143 -3.983 1.00 89.44 160 GLY A C 1
ATOM 1285 O O . GLY A 1 160 ? 10.734 4.234 -2.828 1.00 89.44 160 GLY A O 1
ATOM 1286 N N . ILE A 1 161 ? 11.067 3.002 -4.674 1.00 90.38 161 ILE A N 1
ATOM 1287 C CA . ILE A 1 161 ? 10.487 1.739 -4.190 1.00 90.38 161 ILE A CA 1
ATOM 1288 C C . ILE A 1 161 ? 11.520 0.605 -4.220 1.00 90.38 161 ILE A C 1
ATOM 1290 O O . ILE A 1 161 ? 11.205 -0.542 -4.531 1.00 90.38 161 ILE A O 1
ATOM 1294 N N . GLY A 1 162 ? 12.769 0.922 -3.864 1.00 85.38 162 GLY A N 1
ATOM 1295 C CA . GLY A 1 162 ? 13.911 0.000 -3.940 1.00 85.38 162 GLY A CA 1
ATOM 1296 C C . GLY A 1 162 ? 13.749 -1.310 -3.162 1.00 85.38 162 GLY A C 1
ATOM 1297 O O . GLY A 1 162 ? 14.387 -2.299 -3.495 1.00 85.38 162 GLY A O 1
ATOM 1298 N N . MET A 1 163 ? 12.828 -1.377 -2.194 1.00 83.94 163 MET A N 1
ATOM 1299 C CA . MET A 1 163 ? 12.471 -2.636 -1.521 1.00 83.94 163 MET A CA 1
ATOM 1300 C C . MET A 1 163 ? 11.917 -3.715 -2.472 1.00 83.94 163 MET A C 1
ATOM 1302 O O . MET A 1 163 ? 11.900 -4.891 -2.118 1.00 83.94 163 MET A O 1
ATOM 1306 N N . PHE A 1 164 ? 11.467 -3.329 -3.669 1.00 84.81 164 PHE A N 1
ATOM 1307 C CA . PHE A 1 164 ? 10.959 -4.237 -4.699 1.00 84.81 164 PHE A CA 1
ATOM 1308 C C . PHE A 1 164 ? 12.008 -4.619 -5.751 1.00 84.81 164 PHE A C 1
ATOM 1310 O O . PHE A 1 164 ? 11.691 -5.314 -6.718 1.00 84.81 164 PHE A O 1
ATOM 1317 N N . ASP A 1 165 ? 13.260 -4.203 -5.568 1.00 79.25 165 ASP A N 1
ATOM 1318 C CA . ASP A 1 165 ? 14.372 -4.514 -6.463 1.00 79.25 165 ASP A CA 1
ATOM 1319 C C . ASP A 1 165 ? 14.939 -5.906 -6.146 1.00 79.25 165 ASP A C 1
ATOM 1321 O O . ASP A 1 165 ? 15.883 -6.076 -5.380 1.00 79.25 165 ASP A O 1
ATOM 1325 N N . SER A 1 166 ? 14.280 -6.939 -6.670 1.00 77.25 166 SER A N 1
ATOM 1326 C CA . SER A 1 166 ? 14.563 -8.343 -6.316 1.00 77.25 166 SER A CA 1
ATOM 1327 C C . SER A 1 166 ? 14.855 -9.239 -7.523 1.00 77.25 166 SER A C 1
ATOM 1329 O O . SER A 1 166 ? 15.045 -10.451 -7.377 1.00 77.25 166 SER A O 1
ATOM 1331 N N . GLY A 1 167 ? 14.936 -8.642 -8.717 1.00 81.81 167 GLY A N 1
ATOM 1332 C CA . GLY A 1 167 ? 15.210 -9.341 -9.970 1.00 81.81 167 GLY A CA 1
ATOM 1333 C C . GLY A 1 167 ? 14.256 -10.514 -10.208 1.00 81.81 167 GLY A C 1
ATOM 1334 O O . GLY A 1 167 ? 13.096 -10.494 -9.801 1.00 81.81 167 GLY A O 1
ATOM 1335 N N . ILE A 1 168 ? 14.755 -11.579 -10.838 1.00 87.75 168 ILE A N 1
ATOM 1336 C CA . ILE A 1 168 ? 13.937 -12.753 -11.181 1.00 87.75 168 ILE A CA 1
ATOM 1337 C C . ILE A 1 168 ? 13.341 -13.463 -9.952 1.00 87.75 168 ILE A C 1
ATOM 1339 O O . ILE A 1 168 ? 12.251 -14.027 -10.035 1.00 87.75 168 ILE A O 1
ATOM 1343 N N . TYR A 1 169 ? 14.008 -13.400 -8.794 1.00 89.50 169 TYR A N 1
ATOM 1344 C CA . TYR A 1 169 ? 13.499 -13.999 -7.557 1.00 89.50 169 TYR A CA 1
ATOM 1345 C C . TYR A 1 169 ? 12.218 -13.312 -7.077 1.00 89.50 169 TYR A C 1
ATOM 1347 O O . TYR A 1 169 ? 11.331 -13.973 -6.531 1.00 89.50 169 TYR A O 1
ATOM 1355 N N . GLY A 1 170 ? 12.086 -12.008 -7.328 1.00 91.44 170 GLY A N 1
ATOM 1356 C CA . GLY A 1 170 ? 10.911 -11.222 -6.967 1.00 91.44 170 GLY A CA 1
ATOM 1357 C C . GLY A 1 170 ? 9.612 -11.710 -7.601 1.00 91.44 170 GLY A C 1
ATOM 1358 O O . GLY A 1 170 ? 8.554 -11.585 -6.989 1.00 91.44 170 GLY A O 1
ATOM 1359 N N . ILE A 1 171 ? 9.685 -12.356 -8.770 1.00 93.94 171 ILE A N 1
ATOM 1360 C CA . ILE A 1 171 ? 8.523 -12.931 -9.469 1.00 93.94 171 ILE A CA 1
ATOM 1361 C C . ILE A 1 171 ? 7.826 -13.993 -8.604 1.00 93.94 171 ILE A C 1
ATOM 1363 O O . ILE A 1 171 ? 6.604 -14.102 -8.612 1.00 93.94 171 ILE A O 1
ATOM 1367 N N . PHE A 1 172 ? 8.581 -14.761 -7.820 1.00 93.69 172 PHE A N 1
ATOM 1368 C CA . PHE A 1 172 ? 8.014 -15.799 -6.9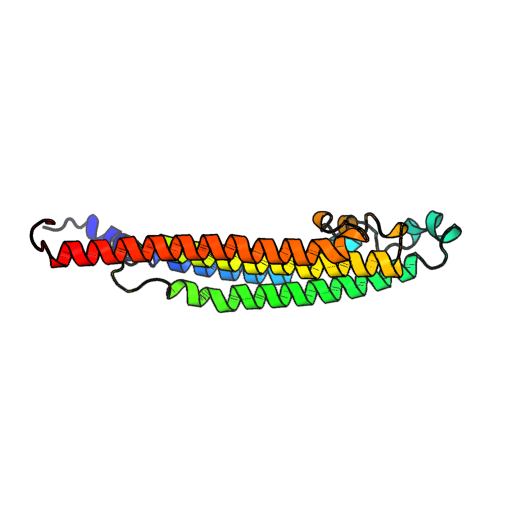56 1.00 93.69 172 PHE A CA 1
ATOM 1369 C C . PHE A 1 172 ? 7.932 -15.352 -5.498 1.00 93.69 172 PHE A C 1
ATOM 1371 O O . PHE A 1 172 ? 6.945 -15.632 -4.818 1.00 93.69 172 PHE A O 1
ATOM 1378 N N . LEU A 1 173 ? 8.948 -14.636 -5.011 1.00 95.12 173 LEU A N 1
ATOM 1379 C CA . LEU A 1 173 ? 9.030 -14.254 -3.605 1.00 95.12 173 LEU A CA 1
ATOM 1380 C C . LEU A 1 173 ? 8.031 -13.158 -3.234 1.00 95.12 173 LEU A C 1
ATOM 1382 O O . LEU A 1 173 ? 7.449 -13.242 -2.159 1.00 95.12 173 LEU A O 1
ATOM 1386 N N . MET A 1 174 ? 7.785 -12.162 -4.089 1.00 95.88 174 MET A N 1
ATOM 1387 C CA . MET A 1 174 ? 6.930 -11.025 -3.719 1.00 95.88 174 MET A CA 1
ATOM 1388 C C . MET A 1 174 ? 5.470 -11.425 -3.459 1.00 95.88 174 MET A C 1
ATOM 1390 O O . MET A 1 174 ? 4.945 -11.035 -2.413 1.00 95.88 174 MET A O 1
ATOM 1394 N N . PRO A 1 175 ? 4.817 -12.264 -4.294 1.00 97.50 175 PRO A N 1
ATOM 1395 C CA . PRO A 1 175 ? 3.492 -12.795 -3.974 1.00 97.50 175 PRO A CA 1
ATOM 1396 C C . PRO A 1 175 ? 3.459 -13.594 -2.666 1.00 97.50 175 PRO A C 1
ATOM 1398 O O . PRO A 1 175 ? 2.535 -13.427 -1.872 1.00 97.50 175 PRO A O 1
ATOM 1401 N N . VAL A 1 176 ? 4.473 -14.433 -2.416 1.00 97.81 176 VAL A N 1
ATOM 1402 C CA . VAL A 1 176 ? 4.560 -15.251 -1.195 1.00 97.81 176 VAL A CA 1
ATOM 1403 C C . VAL A 1 176 ? 4.740 -14.367 0.037 1.00 97.81 176 VAL A C 1
ATOM 1405 O O . VAL A 1 176 ? 4.015 -14.530 1.015 1.00 97.81 176 VAL A O 1
ATOM 1408 N N . ILE A 1 177 ? 5.656 -13.399 -0.010 1.00 96.88 177 ILE A N 1
ATOM 1409 C CA . ILE A 1 177 ? 5.892 -12.449 1.083 1.00 96.88 177 ILE A CA 1
ATOM 1410 C C . ILE A 1 177 ? 4.624 -11.632 1.343 1.00 96.88 177 ILE A C 1
ATOM 1412 O O . ILE A 1 177 ? 4.194 -11.529 2.489 1.00 96.88 177 ILE A O 1
ATOM 1416 N N . GLY A 1 178 ? 3.988 -11.098 0.298 1.00 97.75 178 GLY A N 1
ATOM 1417 C CA . GLY A 1 178 ? 2.743 -10.349 0.435 1.00 97.75 178 GLY A CA 1
ATOM 1418 C C . GLY A 1 178 ? 1.621 -11.188 1.051 1.00 97.75 178 GLY A C 1
ATOM 1419 O O . GLY A 1 178 ? 0.956 -10.729 1.977 1.00 97.75 178 GLY A O 1
ATOM 1420 N N . PHE A 1 179 ? 1.467 -12.446 0.631 1.00 98.19 179 PHE A N 1
ATOM 1421 C CA . PHE A 1 179 ? 0.528 -13.386 1.248 1.00 98.19 179 PHE A CA 1
ATOM 1422 C C . PHE A 1 179 ? 0.838 -13.632 2.732 1.00 98.19 179 PHE A C 1
ATOM 1424 O O . PHE A 1 179 ? -0.062 -13.550 3.568 1.00 98.19 179 PHE A O 1
ATOM 1431 N N . LEU A 1 180 ? 2.103 -13.884 3.080 1.00 98.38 180 LEU A N 1
ATOM 1432 C CA . LEU A 1 180 ? 2.516 -14.107 4.468 1.00 98.38 180 LEU A CA 1
ATOM 1433 C C . LEU A 1 180 ? 2.261 -12.880 5.348 1.00 98.38 180 LEU A C 1
ATOM 1435 O O . LEU A 1 180 ? 1.800 -13.038 6.477 1.00 98.38 180 LEU A O 1
ATOM 1439 N N . ILE A 1 181 ? 2.486 -11.667 4.830 1.00 98.31 181 ILE A N 1
ATOM 1440 C CA . ILE A 1 181 ? 2.126 -10.422 5.521 1.00 98.31 181 ILE A CA 1
ATOM 1441 C C . ILE A 1 181 ? 0.626 -10.422 5.839 1.00 98.31 181 ILE A C 1
ATOM 1443 O O . ILE A 1 181 ? 0.251 -10.220 6.993 1.00 98.31 181 ILE A O 1
ATOM 1447 N N . ILE A 1 182 ? -0.236 -10.714 4.860 1.00 98.19 182 ILE A N 1
ATOM 1448 C CA . ILE A 1 182 ? -1.690 -10.755 5.083 1.00 98.19 182 ILE A CA 1
ATOM 1449 C C . ILE A 1 182 ? -2.040 -11.772 6.173 1.00 98.19 182 ILE A C 1
ATOM 1451 O O . ILE A 1 182 ? -2.754 -11.428 7.114 1.00 98.19 182 ILE A O 1
ATOM 1455 N N . VAL A 1 183 ? -1.521 -12.999 6.083 1.00 98.25 183 VAL A N 1
ATOM 1456 C CA . VAL A 1 183 ? -1.818 -14.078 7.041 1.00 98.25 183 VAL A CA 1
ATOM 1457 C C . VAL A 1 183 ? -1.371 -13.718 8.456 1.00 98.25 183 VAL A C 1
ATOM 1459 O O . VAL A 1 183 ? -2.145 -13.870 9.401 1.00 98.25 183 VAL A O 1
ATOM 1462 N N . ILE A 1 184 ? -0.152 -13.206 8.620 1.00 98.31 184 ILE A N 1
ATOM 1463 C CA . ILE A 1 184 ? 0.404 -12.869 9.936 1.00 98.31 184 ILE A CA 1
ATOM 1464 C C . ILE A 1 184 ? -0.389 -11.731 10.585 1.00 98.31 184 ILE A C 1
ATOM 1466 O O . ILE A 1 184 ? -0.785 -11.825 11.748 1.00 98.31 184 ILE A O 1
ATOM 1470 N N . PHE A 1 185 ? -0.675 -10.663 9.842 1.00 98.06 185 PHE A N 1
ATOM 1471 C CA . PHE A 1 185 ? -1.470 -9.556 10.371 1.00 98.06 185 PHE A CA 1
ATOM 1472 C C . PHE A 1 185 ? -2.917 -9.970 10.648 1.00 98.06 185 PHE A C 1
ATOM 1474 O O . PHE A 1 185 ? -3.513 -9.506 11.623 1.00 98.06 185 PHE A O 1
ATOM 1481 N N . ARG A 1 186 ? -3.475 -10.878 9.839 1.00 96.44 186 ARG A N 1
ATOM 1482 C CA . ARG A 1 186 ? -4.799 -11.453 10.083 1.00 96.44 186 ARG A CA 1
ATOM 1483 C C . ARG A 1 186 ? -4.830 -12.242 11.387 1.00 96.44 186 ARG A C 1
ATOM 1485 O O . ARG A 1 186 ? -5.729 -12.019 12.195 1.00 96.44 186 ARG A O 1
ATOM 1492 N N . PHE A 1 187 ? -3.821 -13.074 11.621 1.00 97.06 187 PHE A N 1
ATOM 1493 C CA . PHE A 1 187 ? -3.652 -13.808 12.869 1.00 97.06 187 PHE A CA 1
ATOM 1494 C C . PHE A 1 187 ? -3.597 -12.864 14.080 1.00 97.06 187 PHE A C 1
ATOM 1496 O O . PHE A 1 187 ? -4.353 -13.048 15.032 1.00 97.06 187 PHE A O 1
ATOM 1503 N N . PHE A 1 188 ? -2.783 -11.803 14.032 1.00 95.88 188 PHE A N 1
ATOM 1504 C CA . PHE A 1 188 ? -2.726 -10.824 15.125 1.00 95.88 188 PHE A CA 1
ATOM 1505 C C . PHE A 1 188 ? -4.063 -10.111 15.346 1.00 95.88 188 PHE A C 1
ATOM 1507 O O . PHE A 1 188 ? -4.501 -9.946 16.485 1.00 95.88 188 PHE A O 1
ATOM 1514 N N . ALA A 1 189 ? -4.748 -9.717 14.272 1.00 94.19 189 ALA A N 1
ATOM 1515 C CA . ALA A 1 189 ? -6.065 -9.106 14.378 1.00 94.19 189 ALA A CA 1
ATOM 1516 C C . ALA A 1 189 ? -7.080 -10.043 15.055 1.00 94.19 189 ALA A C 1
ATOM 1518 O O . ALA A 1 189 ? -7.837 -9.612 15.932 1.00 94.19 189 ALA A O 1
ATOM 1519 N N . GLU A 1 190 ? -7.097 -11.319 14.680 1.00 93.44 190 GLU A N 1
ATOM 1520 C CA . GLU A 1 190 ? -7.978 -12.328 15.271 1.00 93.44 190 GLU A CA 1
ATOM 1521 C C . GLU A 1 190 ? -7.623 -12.612 16.732 1.00 93.44 190 GLU A C 1
ATOM 1523 O O . GLU A 1 190 ? -8.523 -12.688 17.569 1.00 93.44 190 GLU A O 1
ATOM 1528 N N . PHE A 1 191 ? -6.335 -12.631 17.074 1.00 92.69 191 PHE A N 1
ATOM 1529 C CA . PHE A 1 191 ? -5.868 -12.742 18.453 1.00 92.69 191 PHE A CA 1
ATOM 1530 C C . PHE A 1 191 ? -6.386 -11.592 19.336 1.00 92.69 191 PHE A C 1
ATOM 1532 O O . PHE A 1 191 ? -6.958 -11.835 20.401 1.00 92.69 191 PHE A O 1
ATOM 1539 N N . PHE A 1 192 ? -6.293 -10.339 18.872 1.00 89.62 192 PHE A N 1
ATOM 1540 C CA . PHE A 1 192 ? -6.841 -9.183 19.597 1.00 89.62 192 PHE A CA 1
ATOM 1541 C C . PHE A 1 192 ? -8.368 -9.261 19.776 1.00 89.62 192 PHE A C 1
ATOM 1543 O O . PHE A 1 192 ? -8.889 -8.921 20.846 1.00 89.62 192 PHE A O 1
ATOM 1550 N N . LYS A 1 193 ? -9.100 -9.737 18.758 1.00 87.12 193 LYS A N 1
ATOM 1551 C CA . LYS A 1 193 ? -10.557 -9.957 18.847 1.00 87.12 193 LYS A CA 1
ATOM 1552 C C . LYS A 1 193 ? -10.899 -11.043 19.863 1.00 87.12 193 LYS A C 1
ATOM 1554 O O . LYS A 1 193 ? -11.788 -10.831 20.687 1.00 87.12 193 LYS A O 1
ATOM 1559 N N . ALA A 1 194 ? -10.183 -12.165 19.840 1.00 88.81 194 ALA A N 1
ATOM 1560 C CA . ALA A 1 194 ? -10.396 -13.277 20.761 1.00 88.81 194 ALA A CA 1
ATOM 1561 C C . ALA A 1 194 ? -10.171 -12.851 22.218 1.00 88.81 194 ALA A C 1
ATOM 1563 O O . ALA A 1 194 ? -11.045 -13.069 23.057 1.00 88.81 194 ALA A O 1
ATOM 1564 N N . LEU A 1 195 ? -9.064 -12.153 22.502 1.00 88.25 195 LEU A N 1
ATOM 1565 C CA . LEU A 1 195 ? -8.785 -11.602 23.833 1.00 88.25 195 LEU A CA 1
ATOM 1566 C C . LEU A 1 195 ? -9.903 -10.675 24.316 1.00 88.25 195 LEU A C 1
ATOM 1568 O O . LEU A 1 195 ? -10.350 -10.785 25.457 1.00 88.25 195 LEU A O 1
ATOM 1572 N N . THR A 1 196 ? -10.392 -9.797 23.439 1.00 84.06 196 THR A N 1
ATOM 1573 C CA . THR A 1 196 ? -11.475 -8.870 23.792 1.00 84.06 196 THR A CA 1
ATOM 1574 C C . THR A 1 196 ? -12.782 -9.603 24.080 1.00 84.06 196 THR A C 1
ATOM 1576 O O . THR A 1 196 ? -13.471 -9.284 25.048 1.00 84.06 196 THR A O 1
ATOM 1579 N N . SER A 1 197 ? -13.125 -10.600 23.261 1.00 83.38 197 SER A N 1
ATOM 1580 C CA . SER A 1 197 ? -14.337 -11.400 23.447 1.00 83.38 197 SER A CA 1
ATOM 1581 C C . SER A 1 197 ? -14.306 -12.164 24.771 1.00 83.38 197 SER A C 1
ATOM 1583 O O . SER A 1 197 ? -15.280 -12.119 25.521 1.00 83.38 197 SER A O 1
ATOM 1585 N N . ILE A 1 198 ? -13.170 -12.786 25.106 1.00 85.38 198 ILE A N 1
ATOM 1586 C CA . ILE A 1 198 ? -12.977 -13.477 26.387 1.00 85.38 198 ILE A CA 1
ATOM 1587 C C . ILE A 1 198 ? -13.117 -12.489 27.547 1.00 85.38 198 ILE A C 1
ATOM 1589 O O . ILE A 1 198 ? -13.887 -12.743 28.468 1.00 85.38 198 ILE A O 1
ATOM 1593 N N . ALA A 1 199 ? -12.434 -11.344 27.496 1.00 83.00 199 ALA A N 1
ATOM 1594 C CA . ALA A 1 199 ? -12.463 -10.368 28.582 1.00 83.00 199 ALA A CA 1
ATOM 1595 C C . ALA A 1 199 ? -13.880 -9.817 28.836 1.00 83.00 199 ALA A C 1
ATOM 1597 O O . ALA A 1 199 ? -14.346 -9.813 29.978 1.00 83.00 199 ALA A O 1
ATOM 1598 N N . ASN A 1 200 ? -14.596 -9.430 27.774 1.00 81.00 200 ASN A N 1
ATOM 1599 C CA . ASN A 1 200 ? -15.969 -8.932 27.876 1.00 81.00 200 ASN A CA 1
ATOM 1600 C C . ASN A 1 200 ? -16.937 -10.015 28.392 1.00 81.00 200 ASN A C 1
ATOM 1602 O O . ASN A 1 200 ? -17.764 -9.738 29.264 1.00 81.00 200 ASN A O 1
ATOM 1606 N N . ASN A 1 201 ? -16.828 -11.253 27.899 1.00 84.12 201 ASN A N 1
ATOM 1607 C CA . ASN A 1 201 ? -17.716 -12.348 28.301 1.00 84.12 201 ASN A CA 1
ATOM 1608 C C . ASN A 1 201 ? -17.466 -12.805 29.744 1.00 84.12 201 ASN A C 1
ATOM 1610 O O . ASN A 1 201 ? -18.426 -12.970 30.497 1.00 84.12 201 ASN A O 1
ATOM 1614 N N . THR A 1 202 ? -16.205 -12.946 30.158 1.00 83.88 202 THR A N 1
ATOM 1615 C CA . THR A 1 202 ? -15.843 -13.298 31.540 1.00 83.88 202 THR A CA 1
ATOM 1616 C C . THR A 1 202 ? -16.354 -12.245 32.518 1.00 83.88 202 THR A C 1
ATOM 1618 O O . THR A 1 202 ? -16.955 -12.583 33.536 1.00 83.88 202 THR A O 1
ATOM 1621 N N . ARG A 1 203 ? -16.210 -10.953 32.191 1.00 75.94 203 ARG A N 1
ATOM 1622 C CA . ARG A 1 203 ? -16.756 -9.866 33.017 1.00 75.94 203 ARG A CA 1
ATOM 1623 C C . ARG A 1 203 ? -18.278 -9.937 33.118 1.00 75.94 203 ARG A C 1
ATOM 1625 O O . ARG A 1 203 ? -18.831 -9.779 34.204 1.00 75.94 203 ARG A O 1
ATOM 1632 N N . LYS A 1 204 ? -18.964 -10.182 31.998 1.00 80.06 204 LYS A N 1
ATOM 1633 C CA . LYS A 1 204 ? -20.426 -10.310 31.962 1.00 80.06 204 LYS A CA 1
ATOM 1634 C C . LYS A 1 204 ? -20.910 -11.478 32.825 1.00 80.06 204 LYS A C 1
ATOM 1636 O O . LYS A 1 204 ? -21.887 -11.320 33.550 1.00 80.06 204 LYS A O 1
ATOM 1641 N N . GLN A 1 205 ? -20.207 -12.611 32.791 1.00 82.06 205 GLN A N 1
ATOM 1642 C CA . GLN A 1 205 ? -20.488 -13.751 33.666 1.00 82.06 205 GLN A CA 1
ATOM 1643 C C . GLN A 1 205 ? -20.255 -13.406 35.141 1.00 82.06 205 GLN A C 1
ATOM 1645 O O . GLN A 1 205 ? -21.123 -13.676 35.962 1.00 82.06 205 GLN A O 1
ATOM 1650 N N . LEU A 1 206 ? -19.146 -12.746 35.487 1.00 78.88 206 LEU A N 1
ATOM 1651 C CA . LEU A 1 206 ? -18.878 -12.323 36.868 1.00 78.88 206 LEU A CA 1
ATOM 1652 C C . LEU A 1 206 ? -19.969 -11.391 37.416 1.00 78.88 206 LEU A C 1
ATOM 1654 O O . LEU A 1 206 ? -20.453 -11.616 38.521 1.00 78.88 206 LEU A O 1
ATOM 1658 N N . LYS A 1 207 ? -20.422 -10.410 36.623 1.00 76.62 207 LYS A N 1
ATOM 1659 C CA . LYS A 1 207 ? -21.547 -9.532 36.995 1.00 76.62 207 LYS A CA 1
ATOM 1660 C C . LYS A 1 207 ? -22.864 -10.292 37.177 1.00 76.62 207 LYS A C 1
ATOM 1662 O O . LYS A 1 207 ? -23.672 -9.904 38.009 1.00 76.62 207 LYS A O 1
ATOM 1667 N N . PHE A 1 208 ? -23.088 -11.355 36.404 1.00 76.69 208 PHE A N 1
ATOM 1668 C CA . PHE A 1 208 ? -24.272 -12.203 36.551 1.00 76.69 208 PHE A CA 1
ATOM 1669 C C . PHE A 1 208 ? -24.241 -13.018 37.853 1.00 76.69 208 PHE A C 1
ATOM 1671 O O . PHE A 1 208 ? -25.270 -13.161 38.505 1.00 76.69 208 PHE A O 1
ATOM 1678 N N . PHE A 1 209 ? -23.072 -13.539 38.240 1.00 78.62 209 PHE A N 1
ATOM 1679 C CA . PHE A 1 209 ? -22.930 -14.388 39.428 1.00 78.62 209 PHE A CA 1
ATOM 1680 C C . PHE A 1 209 ? -22.728 -13.620 40.739 1.00 78.62 209 PHE A C 1
ATOM 1682 O O . PHE A 1 209 ? -23.021 -14.172 41.796 1.00 78.62 209 PHE A O 1
ATOM 1689 N N . ASN A 1 210 ? -22.236 -12.380 40.701 1.00 73.06 210 ASN A N 1
ATOM 1690 C CA . ASN A 1 210 ? -22.044 -11.568 41.901 1.00 73.06 210 ASN A CA 1
ATOM 1691 C C . ASN A 1 210 ? -22.407 -10.091 41.649 1.00 73.06 210 ASN A C 1
ATOM 1693 O O . ASN A 1 210 ? -21.524 -9.280 41.357 1.00 73.06 210 ASN A O 1
ATOM 1697 N N . PRO A 1 211 ? -23.704 -9.739 41.740 1.00 66.00 211 PRO A N 1
ATOM 1698 C CA . PRO A 1 211 ? -24.183 -8.385 41.460 1.00 66.00 211 PRO A CA 1
ATOM 1699 C C . PRO A 1 211 ? -23.667 -7.333 42.452 1.00 66.00 211 PRO A C 1
ATOM 1701 O O . PRO A 1 211 ? -23.559 -6.168 42.087 1.00 66.00 211 PRO A O 1
ATOM 1704 N N . GLU A 1 212 ? -23.344 -7.739 43.685 1.00 63.66 212 GLU A N 1
ATOM 1705 C CA . GLU A 1 212 ? -23.013 -6.837 44.801 1.00 63.66 212 GLU A CA 1
ATOM 1706 C C . GLU A 1 212 ? -21.502 -6.608 44.992 1.00 63.66 212 GLU A C 1
ATOM 1708 O O . GLU A 1 212 ? -21.103 -5.745 45.765 1.00 63.66 212 GLU A O 1
ATOM 1713 N N . ALA A 1 213 ? -20.627 -7.337 44.288 1.00 59.38 213 ALA A N 1
ATOM 1714 C CA . ALA A 1 213 ? -19.174 -7.229 44.484 1.00 59.38 213 ALA A CA 1
ATOM 1715 C C . ALA A 1 213 ? -18.516 -5.972 43.888 1.00 59.38 213 ALA A C 1
ATOM 1717 O O . ALA A 1 213 ? -17.297 -5.819 43.998 1.00 59.38 213 ALA A O 1
ATOM 1718 N N . HIS A 1 214 ? -19.278 -5.093 43.236 1.00 54.16 214 HIS A N 1
ATOM 1719 C CA . HIS A 1 214 ? -18.732 -3.946 42.513 1.00 54.16 214 HIS A CA 1
ATOM 1720 C C . HIS A 1 214 ? -19.642 -2.708 42.620 1.00 54.16 214 HIS A C 1
ATOM 1722 O O . HIS A 1 214 ? -20.179 -2.254 41.608 1.00 54.16 214 HIS A O 1
ATOM 1728 N N . GLU A 1 215 ? -19.793 -2.180 43.840 1.00 43.78 215 GLU A N 1
ATOM 1729 C CA . GLU A 1 215 ? -19.910 -0.726 44.076 1.00 43.78 215 GLU A CA 1
ATOM 1730 C C . GLU A 1 215 ? -18.515 -0.102 44.220 1.00 43.78 215 GLU A C 1
ATOM 1732 O O . GLU A 1 215 ? -17.651 -0.723 44.884 1.00 43.78 215 GLU A O 1
#

Nearest PDB structures (foldseek):
  6pe4-assembly1_H  TM=3.878E-01  e=3.975E-01  Saccharomyces cerevisiae S288C
  8eat-assembly1_o  TM=3.129E-01  e=1.199E+00  Saccharomyces cerevisiae
  8rtd-assembly1_H  TM=2.206E-01  e=6.707E+00  Escherichia coli

Secondary structure (DSSP, 8-state):
---HHHHHHHHHHHHHHTSHHHHHHHHHHHHHHHHHHHHHHHHHHHHHHHTTTT-GGGGHHHHHHSTTHHHHHHHHHHHHHHHHHHHHHHHHHHHHHHHHHGGGSS-TT-S--HHHHHHHHHHHHHHHHHHHHHHHHHHHHHHHHHHTGGGGTTHHHHTT-GGG--HHHHHHHHHHHHHHHHHHHHHHHHHHHHHHHHHHHHHHHHHHH-TTS--

Solvent-accessible surface area (backbone atoms only — not comparable to full-atom values): 11041 Å² total; per-residue (Å²): 131,86,58,76,72,54,66,73,47,43,66,57,50,52,37,50,76,68,40,48,62,62,30,54,61,50,24,51,50,26,46,50,53,16,53,49,27,67,45,46,49,58,50,35,52,50,30,30,58,74,61,35,77,77,41,66,75,82,38,56,75,54,39,78,80,40,76,61,51,64,59,42,48,52,52,44,48,53,55,45,51,51,51,46,42,50,52,22,49,51,41,21,51,56,30,48,66,42,25,64,53,46,64,66,53,54,63,91,87,52,87,74,47,62,48,36,43,51,18,53,48,42,31,52,50,20,49,46,51,13,49,48,39,18,53,51,16,19,50,48,9,43,42,26,40,73,65,43,44,88,74,28,70,58,52,37,40,44,38,74,44,43,93,36,59,46,47,70,58,14,51,60,46,20,42,51,51,11,50,48,40,29,51,53,26,41,50,52,17,51,50,36,41,51,54,46,52,51,54,53,50,53,50,53,50,48,49,72,77,44,74,78,83,73,125